Protein AF-A0A7S2EXM9-F1 (afdb_monomer_lite)

pLDDT: mean 79.57, std 14.76, range [38.72, 96.5]

Organism: Trieres chinensis (NCBI:txid1514140)

Structure (mmCIF, N/CA/C/O backbone):
data_AF-A0A7S2EXM9-F1
#
_entry.id   AF-A0A7S2EXM9-F1
#
loop_
_atom_site.group_PDB
_atom_site.id
_atom_site.type_symbol
_atom_site.label_atom_id
_atom_site.label_alt_id
_atom_site.label_comp_id
_atom_site.label_asym_id
_atom_site.label_entity_id
_atom_site.label_seq_id
_atom_site.pdbx_PDB_ins_code
_atom_site.Cartn_x
_atom_site.Cartn_y
_atom_site.Cartn_z
_atom_site.occupancy
_atom_site.B_iso_or_equiv
_atom_site.auth_seq_id
_atom_site.auth_comp_id
_atom_site.auth_asym_id
_atom_site.auth_atom_id
_atom_site.pdbx_PDB_model_num
ATOM 1 N N . ILE A 1 1 ? 36.036 -3.593 38.369 1.00 47.53 1 ILE A N 1
ATOM 2 C CA . ILE A 1 1 ? 34.964 -2.787 37.736 1.00 47.53 1 ILE A CA 1
ATOM 3 C C . ILE A 1 1 ? 34.405 -3.624 36.592 1.00 47.53 1 ILE A C 1
ATOM 5 O O . ILE A 1 1 ? 35.041 -3.716 35.552 1.00 47.53 1 ILE A O 1
ATOM 9 N N . SER A 1 2 ? 33.314 -4.354 36.837 1.00 40.59 2 SER A N 1
ATOM 10 C CA . SER A 1 2 ? 32.699 -5.232 35.834 1.00 40.59 2 SER A CA 1
ATOM 11 C C . SER A 1 2 ? 31.678 -4.408 35.055 1.00 40.59 2 SER A C 1
ATOM 13 O O . SER A 1 2 ? 30.625 -4.066 35.584 1.00 40.59 2 SER A O 1
ATOM 15 N N . SER A 1 3 ? 32.041 -4.002 33.839 1.00 45.00 3 SER A N 1
ATOM 16 C CA . SER A 1 3 ? 31.147 -3.296 32.923 1.00 45.00 3 SER A CA 1
ATOM 17 C C . SER A 1 3 ? 30.192 -4.313 32.304 1.00 45.00 3 SER A C 1
ATOM 19 O O . SER A 1 3 ? 30.538 -5.024 31.359 1.00 45.00 3 SER A O 1
ATOM 21 N N . THR A 1 4 ? 28.989 -4.426 32.860 1.00 47.38 4 THR A N 1
ATOM 22 C CA . THR A 1 4 ? 27.857 -5.077 32.202 1.00 47.38 4 THR A CA 1
ATOM 23 C C . THR A 1 4 ? 27.466 -4.223 31.002 1.00 47.38 4 THR A C 1
ATOM 25 O O . THR A 1 4 ? 26.652 -3.308 31.103 1.00 47.38 4 THR A O 1
ATOM 28 N N . MET A 1 5 ? 28.062 -4.509 29.842 1.00 43.50 5 MET A N 1
ATOM 29 C CA . MET A 1 5 ? 27.567 -3.980 28.576 1.00 43.50 5 MET A CA 1
ATOM 30 C C . MET A 1 5 ? 26.128 -4.455 28.396 1.00 43.50 5 MET A C 1
ATOM 32 O O . MET A 1 5 ? 25.872 -5.621 28.090 1.00 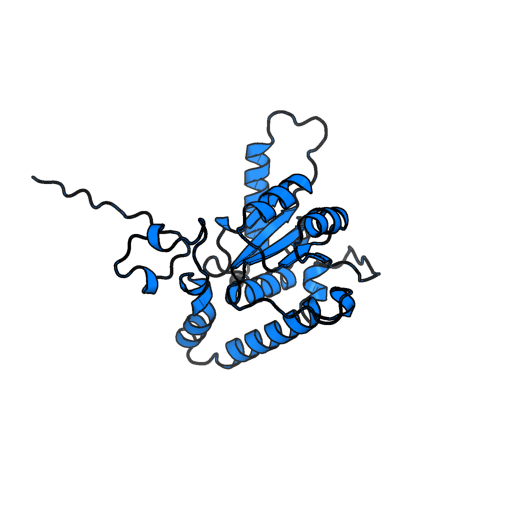43.50 5 MET A O 1
ATOM 36 N N . ALA A 1 6 ? 25.183 -3.544 28.623 1.00 45.31 6 ALA A N 1
ATOM 37 C CA . ALA A 1 6 ? 23.787 -3.750 28.306 1.00 45.31 6 ALA A CA 1
ATOM 38 C C . ALA A 1 6 ? 23.698 -4.080 26.813 1.00 45.31 6 ALA A C 1
ATOM 40 O O . ALA A 1 6 ? 23.857 -3.210 25.957 1.00 45.31 6 ALA A O 1
ATOM 41 N N . ARG A 1 7 ? 23.479 -5.360 26.489 1.00 48.53 7 ARG A N 1
ATOM 42 C CA . ARG A 1 7 ? 23.091 -5.777 25.143 1.00 48.53 7 ARG A CA 1
ATOM 43 C C . ARG A 1 7 ? 21.768 -5.084 24.848 1.00 48.53 7 ARG A C 1
ATOM 45 O O . ARG A 1 7 ? 20.716 -5.551 25.284 1.00 48.53 7 ARG A O 1
ATOM 52 N N . SER A 1 8 ? 21.814 -3.963 24.133 1.00 51.47 8 SER A N 1
ATOM 53 C CA . SER A 1 8 ? 20.614 -3.398 23.538 1.00 51.47 8 SER A CA 1
ATOM 54 C C . SER A 1 8 ? 20.105 -4.442 22.549 1.00 51.47 8 SER A C 1
ATOM 56 O O . SER A 1 8 ? 20.679 -4.686 21.487 1.00 51.47 8 SER A O 1
ATOM 58 N N . SER A 1 9 ? 19.072 -5.178 22.954 1.00 58.66 9 SER A N 1
ATOM 59 C CA . SER A 1 9 ? 18.384 -6.081 22.046 1.00 58.66 9 SER A CA 1
ATOM 60 C C . SER A 1 9 ? 17.830 -5.206 20.929 1.00 58.66 9 SER A C 1
ATOM 62 O O . SER A 1 9 ? 16.967 -4.360 21.163 1.00 58.66 9 SER A O 1
ATOM 64 N N . ARG A 1 10 ? 18.390 -5.331 19.719 1.00 63.19 10 ARG A N 1
ATOM 65 C CA . ARG A 1 10 ? 17.863 -4.643 18.539 1.00 63.19 10 ARG A CA 1
ATOM 66 C C . ARG A 1 10 ? 16.433 -5.139 18.346 1.00 63.19 10 ARG A C 1
ATOM 68 O O . ARG A 1 10 ? 16.218 -6.290 17.974 1.00 63.19 10 ARG A O 1
ATOM 75 N N . ARG A 1 11 ? 15.459 -4.296 18.686 1.00 66.56 11 ARG A N 1
ATOM 76 C CA . ARG A 1 11 ? 14.036 -4.599 18.536 1.00 66.56 11 ARG A CA 1
ATOM 77 C C . ARG A 1 11 ? 13.616 -4.311 17.094 1.00 66.56 11 ARG A C 1
ATOM 79 O O . ARG A 1 11 ? 14.051 -3.300 16.542 1.00 66.56 11 ARG A O 1
ATOM 86 N N . PRO A 1 12 ? 12.765 -5.151 16.484 1.00 69.69 12 PRO A N 1
ATOM 87 C CA . PRO A 1 12 ? 12.124 -4.818 15.230 1.00 69.69 12 PRO A CA 1
ATOM 88 C C . PRO A 1 12 ? 11.360 -3.502 15.409 1.00 69.69 12 PRO A C 1
ATOM 90 O O . PRO A 1 12 ? 10.623 -3.362 16.387 1.00 69.69 12 PRO A O 1
ATOM 93 N N . PRO A 1 13 ? 11.498 -2.545 14.481 1.00 69.25 13 PRO A N 1
ATOM 94 C CA . PRO A 1 13 ? 10.945 -1.194 14.631 1.00 69.25 13 PRO A CA 1
ATOM 95 C C . PRO A 1 13 ? 9.410 -1.156 14.693 1.00 69.25 13 PRO A C 1
ATOM 97 O O . PRO A 1 13 ? 8.826 -0.140 15.041 1.00 69.25 13 PRO A O 1
ATOM 100 N N . HIS A 1 14 ? 8.756 -2.259 14.337 1.00 73.88 14 HIS A N 1
ATOM 101 C CA . HIS A 1 14 ? 7.309 -2.402 14.250 1.00 73.88 14 HIS A CA 1
ATOM 102 C C . HIS A 1 14 ? 6.727 -3.255 15.383 1.00 73.88 14 HIS A C 1
ATOM 104 O O . HIS A 1 14 ? 5.512 -3.427 15.426 1.00 73.88 14 HIS A O 1
ATOM 110 N N . LEU A 1 15 ? 7.560 -3.794 16.282 1.00 80.19 15 LEU A N 1
ATOM 111 C CA . LEU A 1 15 ? 7.093 -4.592 17.410 1.00 80.19 15 LEU A CA 1
ATOM 112 C C . LEU A 1 15 ? 6.311 -3.705 18.383 1.00 80.19 15 LEU A C 1
ATOM 114 O O . LEU A 1 15 ? 6.825 -2.688 18.853 1.00 80.19 15 LEU A O 1
ATOM 118 N N . SER A 1 16 ? 5.079 -4.100 18.699 1.00 79.31 16 SER A N 1
ATOM 119 C CA . SER A 1 16 ? 4.261 -3.361 19.651 1.00 79.31 16 SER A CA 1
ATOM 120 C C . SER A 1 16 ? 4.922 -3.363 21.041 1.00 79.31 16 SER A C 1
ATOM 122 O O . SER A 1 16 ? 5.512 -4.373 21.444 1.00 79.31 16 SER A O 1
ATOM 124 N N . PRO A 1 17 ? 4.812 -2.270 21.821 1.00 74.00 17 PRO A N 1
ATOM 125 C CA . PRO A 1 17 ? 5.393 -2.205 23.164 1.00 74.00 17 PRO A CA 1
ATOM 126 C C . PRO A 1 17 ? 4.903 -3.332 24.084 1.00 74.00 17 PRO A C 1
ATOM 128 O O . PRO A 1 17 ? 5.676 -3.864 24.876 1.00 74.00 17 PRO A O 1
ATOM 131 N N . SER A 1 18 ? 3.639 -3.740 23.926 1.00 69.44 18 SER A N 1
ATOM 132 C CA . SER A 1 18 ? 3.014 -4.828 24.687 1.00 69.44 18 SER A CA 1
ATOM 133 C C . SER A 1 18 ? 3.599 -6.208 24.349 1.00 69.44 18 SER A C 1
ATOM 135 O O . SER A 1 18 ? 3.754 -7.039 25.238 1.00 69.44 18 SER A O 1
ATOM 137 N N . ALA A 1 19 ? 4.013 -6.442 23.097 1.00 65.38 19 ALA A N 1
ATOM 138 C CA . ALA A 1 19 ? 4.631 -7.702 22.677 1.00 65.38 19 ALA A CA 1
ATOM 139 C C . ALA A 1 19 ? 6.122 -7.817 23.060 1.00 65.38 19 ALA A C 1
ATOM 141 O O . ALA A 1 19 ? 6.713 -8.886 22.921 1.00 65.38 19 ALA A O 1
ATOM 142 N N . ALA A 1 20 ? 6.744 -6.736 23.545 1.00 60.44 20 ALA A N 1
ATOM 143 C CA . ALA A 1 20 ? 8.162 -6.704 23.909 1.00 60.44 20 ALA A CA 1
ATOM 144 C C . ALA A 1 20 ? 8.467 -7.276 25.312 1.00 60.44 20 ALA A C 1
ATOM 146 O O . ALA A 1 20 ? 9.636 -7.364 25.699 1.00 60.44 20 ALA A O 1
ATOM 147 N N . GLY A 1 21 ? 7.440 -7.656 26.079 1.00 58.16 21 GLY A N 1
ATOM 148 C CA . GLY A 1 21 ? 7.567 -8.231 27.418 1.00 58.16 21 GLY A CA 1
ATOM 149 C C . GLY A 1 21 ? 7.980 -9.705 27.398 1.00 58.16 21 GLY A C 1
ATOM 150 O O . GLY A 1 21 ? 7.1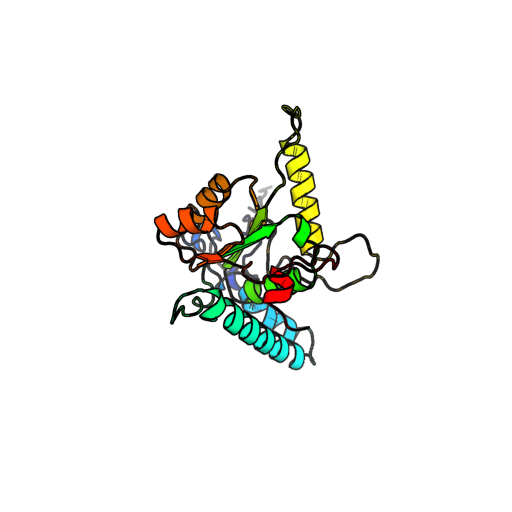45 -10.576 27.600 1.00 58.16 21 GLY A O 1
ATOM 151 N N . GLY A 1 22 ? 9.266 -9.992 27.174 1.00 61.06 22 GLY A N 1
ATOM 152 C CA . GLY A 1 22 ? 9.885 -11.245 27.639 1.00 61.06 22 GLY A CA 1
ATOM 153 C C . GLY A 1 22 ? 10.408 -12.232 26.589 1.00 61.06 22 GLY A C 1
ATOM 154 O O . GLY A 1 22 ? 11.143 -13.138 26.966 1.00 61.06 22 GLY A O 1
ATOM 155 N N . MET A 1 23 ? 10.123 -12.063 25.292 1.00 62.78 23 MET A N 1
ATOM 156 C CA . MET A 1 23 ? 10.675 -12.939 24.241 1.00 62.78 23 MET A CA 1
ATOM 157 C C . MET A 1 23 ? 11.697 -12.228 23.348 1.00 62.78 23 MET A C 1
ATOM 159 O O . MET A 1 23 ? 11.569 -11.040 23.048 1.00 62.78 23 MET A O 1
ATOM 163 N N . ALA A 1 24 ? 12.715 -12.967 22.892 1.00 65.62 24 ALA A N 1
ATOM 164 C CA . ALA A 1 24 ? 13.641 -12.482 21.874 1.00 65.62 24 ALA A CA 1
ATOM 165 C C . ALA A 1 24 ? 12.859 -12.160 20.595 1.00 65.62 24 ALA A C 1
ATOM 167 O O . ALA A 1 24 ? 12.168 -13.013 20.056 1.00 65.62 24 ALA A O 1
ATOM 168 N N . ALA A 1 25 ? 12.966 -10.938 20.084 1.00 65.50 25 ALA A N 1
ATOM 169 C CA . ALA A 1 25 ? 12.102 -10.485 18.998 1.00 65.50 25 ALA A CA 1
ATOM 170 C C . ALA A 1 25 ? 12.233 -11.284 17.682 1.00 65.50 25 ALA A C 1
ATOM 172 O O . ALA A 1 25 ? 11.332 -11.239 16.849 1.00 65.50 25 ALA A O 1
ATOM 173 N N . SER A 1 26 ? 13.323 -12.037 17.503 1.00 66.38 26 SER A N 1
ATOM 174 C CA . SER A 1 26 ? 13.498 -12.974 16.391 1.00 66.38 26 SER A CA 1
ATOM 175 C C . SER A 1 26 ? 12.556 -14.180 16.456 1.00 66.38 26 SER A C 1
ATOM 177 O O . SER A 1 26 ? 12.181 -14.686 15.406 1.00 66.38 26 SER A O 1
ATOM 179 N N . SER A 1 27 ? 12.128 -14.620 17.648 1.00 76.62 27 SER A N 1
ATOM 180 C CA . SER A 1 27 ? 11.181 -15.739 17.794 1.00 76.62 27 SER A CA 1
ATOM 181 C C . SER A 1 27 ? 9.748 -15.364 17.419 1.00 76.62 27 SER A C 1
ATOM 183 O O . SER A 1 27 ? 8.901 -16.237 17.260 1.00 76.62 27 SER A O 1
ATOM 185 N N . LEU A 1 28 ? 9.472 -14.066 17.275 1.00 79.81 28 LEU A N 1
ATOM 186 C CA . LEU A 1 28 ? 8.173 -13.554 16.853 1.00 79.81 28 LEU A CA 1
ATOM 187 C C . LEU A 1 28 ? 8.043 -13.457 15.332 1.00 79.81 28 LEU A C 1
ATOM 189 O O . LEU A 1 28 ? 6.945 -13.198 14.848 1.00 79.81 28 LEU A O 1
ATOM 193 N N . LEU A 1 29 ? 9.134 -13.626 14.581 1.00 81.00 29 LEU A N 1
ATOM 194 C CA . LEU A 1 29 ? 9.097 -13.572 13.125 1.00 81.00 29 LEU A CA 1
ATOM 195 C C . LEU A 1 29 ? 8.548 -14.891 12.581 1.00 81.00 29 LEU A C 1
ATOM 197 O O . LEU A 1 29 ? 9.115 -15.955 12.816 1.00 81.00 29 LEU A O 1
ATOM 201 N N . SER A 1 30 ? 7.468 -14.803 11.812 1.00 78.25 30 SER A N 1
ATOM 202 C CA . SER A 1 30 ? 6.984 -15.897 10.978 1.00 78.25 30 SER A CA 1
ATOM 203 C C . SER A 1 30 ? 7.541 -15.668 9.582 1.00 78.25 30 SER A C 1
ATOM 205 O O . SER A 1 30 ? 7.184 -14.689 8.933 1.00 78.25 30 SER A O 1
ATOM 207 N N . GLU A 1 31 ? 8.462 -16.530 9.149 1.00 77.62 31 GLU A N 1
ATOM 208 C CA . GLU A 1 31 ? 9.033 -16.483 7.792 1.00 77.62 31 GLU A CA 1
ATOM 209 C C . GLU A 1 31 ? 9.696 -15.128 7.455 1.00 77.62 31 GLU A C 1
ATOM 211 O O . GLU A 1 31 ? 9.595 -14.599 6.349 1.00 77.62 31 GLU A O 1
ATOM 216 N N . GLY A 1 32 ? 10.360 -14.533 8.450 1.00 79.31 32 GLY A N 1
ATOM 217 C CA . GLY A 1 32 ? 11.039 -13.239 8.325 1.00 79.31 32 GLY A CA 1
ATOM 218 C C . GLY A 1 32 ? 10.127 -12.013 8.446 1.00 79.31 32 GLY A C 1
ATOM 219 O O . GLY A 1 32 ? 10.633 -10.892 8.480 1.00 79.31 32 GLY A O 1
ATOM 220 N N . VAL A 1 33 ? 8.809 -12.196 8.583 1.00 83.31 33 VAL A N 1
ATOM 221 C CA . VAL A 1 33 ? 7.831 -11.111 8.752 1.00 83.31 33 VAL A CA 1
ATOM 222 C C . VAL A 1 33 ? 7.211 -11.178 10.147 1.00 83.31 33 VAL A C 1
ATOM 224 O O . VAL A 1 33 ? 6.871 -12.248 10.650 1.00 83.31 33 VAL A O 1
ATOM 227 N N . LEU A 1 34 ? 7.038 -10.029 10.803 1.00 84.38 34 LEU A N 1
ATOM 228 C CA . LEU A 1 34 ? 6.310 -9.990 12.070 1.00 84.38 34 LEU A CA 1
ATOM 229 C C . LEU A 1 34 ? 4.798 -10.139 11.817 1.00 84.38 34 LEU A C 1
ATOM 231 O O . LEU A 1 34 ? 4.231 -9.336 11.067 1.00 84.38 34 LEU A O 1
ATOM 235 N N . PRO A 1 35 ? 4.118 -11.101 12.468 1.00 85.50 35 PRO A N 1
ATOM 236 C CA . PRO A 1 35 ? 2.674 -11.252 12.366 1.00 85.50 35 PRO A CA 1
ATOM 237 C C . PRO A 1 35 ? 1.944 -9.973 12.774 1.00 85.50 35 PRO A C 1
ATOM 239 O O . PRO A 1 35 ? 2.310 -9.332 13.763 1.00 85.50 35 PRO A O 1
ATOM 242 N N . PHE A 1 36 ? 0.866 -9.638 12.059 1.00 87.31 36 PHE A N 1
ATOM 243 C CA . PHE A 1 36 ? 0.158 -8.365 12.217 1.00 87.31 36 PHE A CA 1
ATOM 244 C C . PHE A 1 36 ? -0.227 -8.063 13.671 1.00 87.31 36 PHE A C 1
ATOM 246 O O . PHE A 1 36 ? -0.002 -6.954 14.142 1.00 87.31 36 PHE A O 1
ATOM 253 N N . ARG A 1 37 ? -0.713 -9.059 14.423 1.00 86.69 37 ARG A N 1
ATOM 254 C CA . ARG A 1 37 ? -1.104 -8.926 15.843 1.00 86.69 37 ARG A CA 1
ATOM 255 C C . ARG A 1 37 ? 0.011 -8.440 16.780 1.00 86.69 37 ARG A C 1
ATOM 257 O O . ARG A 1 37 ? -0.275 -7.962 17.870 1.00 86.69 37 ARG A O 1
ATOM 264 N N . HIS A 1 38 ? 1.273 -8.593 16.383 1.00 87.12 38 HIS A N 1
ATOM 265 C CA . HIS A 1 38 ? 2.428 -8.127 17.150 1.00 87.12 38 HIS A CA 1
ATOM 266 C C . HIS A 1 38 ? 2.940 -6.772 16.650 1.00 87.12 38 HIS A C 1
ATOM 268 O O . HIS A 1 38 ? 3.870 -6.220 17.233 1.00 87.12 38 HIS A O 1
ATOM 274 N N . THR A 1 39 ? 2.346 -6.225 15.586 1.00 87.12 39 THR A N 1
ATOM 275 C CA . THR A 1 39 ? 2.732 -4.929 15.026 1.00 87.12 39 THR A CA 1
ATOM 276 C C . THR A 1 39 ? 2.073 -3.778 15.782 1.00 87.12 39 THR A C 1
ATOM 278 O O . THR A 1 39 ? 0.947 -3.911 16.269 1.00 87.12 39 THR A O 1
ATOM 281 N N . SER A 1 40 ? 2.723 -2.615 15.822 1.00 87.38 40 SER A N 1
ATOM 282 C CA . SER A 1 40 ? 2.118 -1.376 16.329 1.00 87.38 40 SER A CA 1
ATOM 283 C C . SER A 1 40 ? 0.806 -1.023 15.616 1.00 87.38 40 SER A C 1
ATOM 285 O O . SER A 1 40 ? -0.132 -0.574 16.279 1.00 87.38 40 SER A O 1
ATOM 287 N N . ALA A 1 41 ? 0.695 -1.292 14.312 1.00 88.38 41 ALA A N 1
ATOM 288 C CA . ALA A 1 41 ? -0.498 -1.030 13.510 1.00 88.38 41 ALA A CA 1
ATOM 289 C C . ALA A 1 41 ? -1.763 -1.722 14.057 1.00 88.38 41 ALA A C 1
ATOM 291 O O . ALA A 1 41 ? -2.835 -1.120 14.080 1.00 88.38 41 ALA A O 1
ATOM 292 N N . SER A 1 42 ? -1.637 -2.953 14.573 1.00 89.56 42 SER A N 1
ATOM 293 C CA . SER A 1 42 ? -2.784 -3.763 15.025 1.00 89.56 42 SER A CA 1
ATOM 294 C C . SER A 1 42 ? -3.638 -3.138 16.124 1.00 89.56 42 SER A C 1
ATOM 296 O O . SER A 1 42 ? -4.854 -3.330 16.126 1.00 89.56 42 SER A O 1
ATOM 298 N N . GLY A 1 43 ? -3.011 -2.384 17.027 1.00 85.69 43 GLY A N 1
ATOM 299 C CA . GLY A 1 43 ? -3.679 -1.658 18.107 1.00 85.69 43 GLY A CA 1
ATOM 300 C C . GLY A 1 43 ? -3.697 -0.147 17.897 1.00 85.69 43 GLY A C 1
ATOM 301 O O . GLY A 1 43 ? -3.946 0.584 18.849 1.00 85.69 43 GLY A O 1
ATOM 302 N N . TYR A 1 44 ? -3.357 0.338 16.697 1.00 86.44 44 TYR A N 1
ATOM 303 C CA . TYR A 1 44 ? -3.226 1.772 16.444 1.00 86.44 44 TYR A CA 1
ATOM 304 C C . TYR A 1 44 ? -4.554 2.509 16.648 1.00 86.44 44 TYR A C 1
ATOM 306 O O . TYR A 1 44 ? -4.592 3.486 17.387 1.00 86.44 44 TYR A O 1
ATOM 314 N N . GLU A 1 45 ? -5.652 2.002 16.077 1.00 82.50 45 GLU A N 1
ATOM 315 C CA . GLU A 1 45 ? -6.979 2.623 16.221 1.00 82.50 45 GLU A CA 1
ATOM 316 C C . GLU A 1 45 ? -7.456 2.650 17.681 1.00 82.50 45 GLU A C 1
ATOM 318 O O . GLU A 1 45 ? -7.977 3.667 18.126 1.00 82.50 45 GLU A O 1
ATOM 323 N N . SER A 1 46 ? -7.217 1.578 18.447 1.00 84.88 46 SER A N 1
ATOM 324 C CA . SER A 1 46 ? -7.570 1.518 19.873 1.00 84.88 46 SER A CA 1
ATOM 325 C C . SER A 1 46 ? -6.810 2.559 20.699 1.00 84.88 46 SER A C 1
ATOM 327 O O . SER A 1 46 ? -7.401 3.261 21.514 1.00 84.88 46 SER A O 1
ATOM 329 N N . ARG A 1 47 ? -5.508 2.730 20.440 1.00 86.25 47 ARG A N 1
ATOM 330 C CA . ARG A 1 47 ? -4.714 3.767 21.116 1.00 86.25 47 ARG A CA 1
ATOM 331 C C . ARG A 1 47 ? -5.136 5.176 20.712 1.00 86.25 47 ARG A C 1
ATOM 333 O O . ARG A 1 47 ? -5.082 6.080 21.537 1.00 86.25 47 ARG A O 1
ATOM 340 N N . LEU A 1 48 ? -5.567 5.366 19.464 1.00 82.06 48 LEU A N 1
ATOM 341 C CA . LEU A 1 48 ? -6.089 6.649 18.999 1.00 82.06 48 LEU A CA 1
ATOM 342 C C . LEU A 1 48 ? -7.363 7.036 19.770 1.00 82.06 48 LEU A C 1
ATOM 344 O O . LEU A 1 48 ? -7.468 8.178 20.210 1.00 82.06 48 LEU A O 1
ATOM 348 N N . SER A 1 49 ? -8.280 6.084 19.993 1.00 79.75 49 SER A N 1
ATOM 349 C CA . SER A 1 49 ? -9.490 6.325 20.796 1.00 79.75 49 SER A CA 1
ATOM 350 C C . SER A 1 49 ? -9.206 6.580 22.275 1.00 79.75 49 SER A C 1
ATOM 352 O O . SER A 1 49 ? -9.897 7.376 22.895 1.00 79.75 49 SER A O 1
ATOM 354 N N . GLU A 1 50 ? -8.187 5.937 22.849 1.00 81.12 50 GLU A N 1
ATOM 355 C CA . GLU A 1 50 ? -7.803 6.161 24.251 1.00 81.12 50 GLU A CA 1
ATOM 356 C C . GLU A 1 50 ? -7.138 7.531 24.453 1.00 81.12 50 GLU A C 1
ATOM 358 O O . GLU A 1 50 ? -7.368 8.193 25.462 1.00 81.12 50 GLU A O 1
ATOM 363 N N . ALA A 1 51 ? -6.320 7.972 23.490 1.00 78.25 51 ALA A N 1
ATOM 364 C CA . ALA A 1 51 ? -5.604 9.244 23.564 1.00 78.25 51 ALA A CA 1
ATOM 365 C C . ALA A 1 51 ? -6.512 10.463 23.325 1.00 78.25 51 ALA A C 1
ATOM 367 O O . ALA A 1 51 ? -6.264 11.536 23.874 1.00 78.25 51 ALA A O 1
ATOM 368 N N . LYS A 1 52 ? -7.560 10.311 22.507 1.00 69.25 52 LYS A N 1
ATOM 369 C CA . LYS A 1 52 ? -8.545 11.356 22.213 1.00 69.25 52 LYS A CA 1
ATOM 370 C C . LYS A 1 52 ? -9.882 10.949 22.843 1.00 69.25 52 LYS A C 1
ATOM 372 O O . LYS A 1 52 ? -10.713 10.327 22.193 1.00 69.25 52 LYS A O 1
ATOM 377 N N . VAL A 1 53 ? -10.079 11.320 24.114 1.00 55.41 53 VAL A N 1
ATOM 378 C CA . VAL A 1 53 ? -11.209 10.950 25.007 1.00 55.41 53 VAL A CA 1
ATOM 379 C C . VAL A 1 53 ? -12.621 11.235 24.428 1.00 55.41 53 VAL A C 1
ATOM 381 O O . VAL A 1 53 ? -13.614 10.814 25.011 1.00 55.41 53 VAL A O 1
ATOM 384 N N . SER A 1 54 ? -12.748 11.886 23.265 1.00 57.22 54 SER A N 1
ATOM 385 C CA . SER A 1 54 ? -14.024 12.194 22.596 1.00 57.22 54 SER A CA 1
ATOM 386 C C . SER A 1 54 ? -14.208 11.612 21.184 1.00 57.22 54 SER A C 1
ATOM 388 O O . SER A 1 54 ? -15.253 11.840 20.586 1.00 57.22 54 SER A O 1
ATOM 390 N N . ASP A 1 55 ? -13.244 10.878 20.620 1.00 63.25 55 ASP A N 1
ATOM 391 C CA . ASP A 1 55 ? -13.223 10.558 19.178 1.00 63.25 55 ASP A CA 1
ATOM 392 C C . ASP A 1 55 ? -13.773 9.158 18.823 1.00 63.25 55 ASP A C 1
ATOM 394 O O . ASP A 1 55 ? -13.290 8.492 17.898 1.00 63.25 55 ASP A O 1
ATOM 398 N N . GLU A 1 56 ? -14.835 8.693 19.498 1.00 71.44 56 GLU A N 1
ATOM 399 C CA . GLU A 1 56 ? -15.581 7.505 19.032 1.00 71.44 56 GLU A CA 1
ATOM 400 C C . GLU A 1 56 ? -16.011 7.642 17.560 1.00 71.44 56 GLU A C 1
ATOM 402 O O . GLU A 1 56 ? -16.034 6.660 16.806 1.00 71.44 56 GLU A O 1
ATOM 407 N N . ASP A 1 57 ? -16.309 8.870 17.142 1.00 77.50 57 ASP A N 1
ATOM 408 C CA . ASP A 1 57 ? -16.728 9.205 15.787 1.00 77.50 57 ASP A CA 1
ATOM 409 C C . ASP A 1 57 ? -15.625 8.947 14.754 1.00 77.50 57 ASP A C 1
ATOM 411 O O . ASP A 1 57 ? -15.916 8.494 13.645 1.00 77.50 57 ASP A O 1
ATOM 415 N N . VAL A 1 58 ? -14.349 9.116 15.118 1.00 80.44 58 VAL A N 1
ATOM 416 C CA . VAL A 1 58 ? -13.217 8.853 14.215 1.00 80.44 58 VAL A CA 1
ATOM 417 C C . VAL A 1 58 ? -13.060 7.358 13.962 1.00 80.44 58 VAL A C 1
ATOM 419 O O . VAL A 1 58 ? -12.883 6.939 12.817 1.00 80.44 58 VAL A O 1
ATOM 422 N N . VAL A 1 59 ? -13.175 6.524 14.999 1.00 81.25 59 VAL A N 1
ATOM 423 C CA . VAL A 1 59 ? -13.081 5.062 14.843 1.00 81.25 59 VAL A CA 1
ATOM 424 C C . VAL A 1 59 ? -14.259 4.527 14.030 1.00 81.25 59 VAL A C 1
ATOM 426 O O . VAL A 1 59 ? -14.070 3.711 13.122 1.00 81.25 59 VAL A O 1
ATOM 429 N N . LYS A 1 60 ? -15.476 5.010 14.314 1.00 84.19 60 LYS A N 1
ATOM 430 C CA . LYS A 1 60 ? -16.682 4.667 13.545 1.00 84.19 60 LYS A CA 1
ATOM 431 C C . LYS A 1 60 ? -16.540 5.090 12.080 1.00 84.19 60 LYS A C 1
ATOM 433 O O . LYS A 1 60 ? -16.794 4.273 11.193 1.00 84.19 60 LYS A O 1
ATOM 438 N N . SER A 1 61 ? -16.056 6.307 11.830 1.00 84.81 61 SER A N 1
ATOM 439 C CA . SER A 1 61 ? -15.779 6.830 10.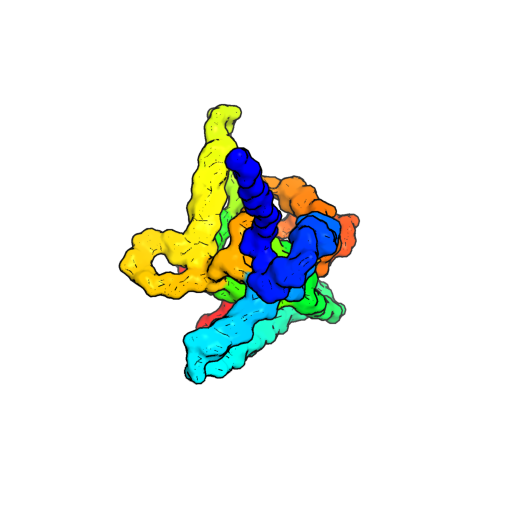489 1.00 84.81 61 SER A CA 1
ATOM 440 C C . SER A 1 61 ? -14.740 5.982 9.747 1.00 84.81 61 SER A C 1
ATOM 442 O O . SER A 1 61 ? -15.020 5.480 8.661 1.00 84.81 61 SER A O 1
ATOM 444 N N . ASN A 1 62 ? -13.594 5.678 10.368 1.00 86.19 62 ASN A N 1
ATOM 445 C CA . ASN A 1 62 ? -12.558 4.825 9.775 1.00 86.19 62 ASN A CA 1
ATOM 446 C C . ASN A 1 62 ? -13.081 3.420 9.446 1.00 86.19 62 ASN A C 1
ATOM 448 O O . ASN A 1 62 ? -12.752 2.847 8.407 1.00 86.19 62 ASN A O 1
ATOM 452 N N . ARG A 1 63 ? -13.904 2.831 10.324 1.00 86.94 63 ARG A N 1
ATOM 453 C CA . ARG A 1 63 ? -14.528 1.524 10.075 1.00 86.94 63 ARG A CA 1
ATOM 454 C C . ARG A 1 63 ? -15.449 1.570 8.859 1.00 86.94 63 ARG A C 1
ATOM 456 O O . ARG A 1 63 ? -15.416 0.647 8.046 1.00 86.94 63 ARG A O 1
ATOM 463 N N . LEU A 1 64 ? -16.242 2.627 8.738 1.00 88.00 64 LEU A N 1
ATOM 464 C CA . LEU A 1 64 ? -17.169 2.827 7.634 1.00 88.00 64 LEU A CA 1
ATOM 465 C C . LEU A 1 64 ? -16.434 3.107 6.313 1.00 88.00 64 LEU A C 1
ATOM 467 O O . LEU A 1 64 ? -16.752 2.488 5.299 1.00 88.00 64 LEU A O 1
ATOM 471 N N . ASP A 1 65 ? -15.400 3.947 6.330 1.00 87.69 65 ASP A N 1
ATOM 472 C CA . ASP A 1 65 ? -14.533 4.205 5.176 1.00 87.69 65 ASP A CA 1
ATOM 473 C C . ASP A 1 65 ? -13.826 2.936 4.701 1.00 87.69 65 ASP A C 1
ATOM 475 O O . ASP A 1 65 ? -13.798 2.641 3.509 1.00 87.69 65 ASP A O 1
ATOM 479 N N . ARG A 1 66 ? -13.303 2.134 5.630 1.00 89.19 66 ARG A N 1
ATOM 480 C CA . ARG A 1 66 ? -12.672 0.846 5.323 1.00 89.19 66 ARG A CA 1
ATOM 481 C C . ARG A 1 66 ? -13.661 -0.145 4.716 1.00 89.19 66 ARG A C 1
ATOM 483 O O . ARG A 1 66 ? -13.323 -0.806 3.739 1.00 89.19 66 ARG A O 1
ATOM 490 N N . ALA A 1 67 ? -14.883 -0.224 5.246 1.00 87.25 67 ALA A N 1
ATOM 491 C CA . ALA A 1 67 ? -15.931 -1.054 4.657 1.00 87.25 67 ALA A CA 1
ATOM 492 C C . ALA A 1 67 ? -16.234 -0.618 3.215 1.00 87.25 67 ALA A C 1
ATOM 494 O O . ALA A 1 67 ? -16.287 -1.459 2.323 1.00 87.25 67 ALA A O 1
ATOM 495 N N . ARG A 1 68 ? -16.345 0.693 2.959 1.00 88.00 68 ARG A N 1
ATOM 496 C CA . ARG A 1 68 ? -16.519 1.237 1.601 1.00 88.00 68 ARG A CA 1
ATOM 497 C C . ARG A 1 68 ? -15.344 0.886 0.689 1.00 88.00 68 ARG A C 1
ATOM 499 O O . ARG A 1 68 ? -15.568 0.440 -0.434 1.00 88.00 68 ARG A O 1
ATOM 506 N N . LEU A 1 69 ? -14.117 1.057 1.176 1.00 87.56 69 LEU A N 1
ATOM 507 C CA . LEU A 1 69 ? -12.889 0.732 0.455 1.00 87.56 69 LEU A CA 1
ATOM 508 C C . LEU A 1 69 ? -12.877 -0.748 0.050 1.00 87.56 69 LEU A C 1
ATOM 510 O O . LEU A 1 69 ? -12.626 -1.059 -1.112 1.00 87.56 69 LEU A O 1
ATOM 514 N N . PHE A 1 70 ? -13.218 -1.659 0.966 1.00 86.31 70 PHE A N 1
ATOM 515 C CA . PHE A 1 70 ? -13.278 -3.096 0.681 1.00 86.31 70 PHE A CA 1
ATOM 516 C C . PHE A 1 70 ? -14.393 -3.449 -0.290 1.00 86.31 70 PHE A C 1
ATOM 518 O O . PHE A 1 70 ? -14.140 -4.163 -1.254 1.00 86.31 70 PHE A O 1
ATOM 525 N N . THR A 1 71 ? -15.596 -2.907 -0.104 1.00 85.56 71 THR A N 1
ATOM 526 C CA . THR A 1 71 ? -16.698 -3.136 -1.046 1.00 85.56 71 THR A CA 1
ATOM 527 C C . THR A 1 71 ? -16.309 -2.736 -2.465 1.00 85.56 71 THR A C 1
ATOM 529 O O . THR A 1 71 ? -16.698 -3.414 -3.407 1.00 85.56 71 THR A O 1
ATOM 532 N N . ARG A 1 72 ? -15.518 -1.670 -2.638 1.00 84.69 72 ARG A N 1
ATOM 533 C CA . ARG A 1 72 ? -15.027 -1.251 -3.957 1.00 84.69 72 ARG A CA 1
ATOM 534 C C . ARG A 1 72 ? -13.915 -2.152 -4.486 1.00 84.69 72 ARG A C 1
ATOM 536 O O . ARG A 1 72 ? -14.035 -2.628 -5.612 1.00 84.69 72 ARG A O 1
ATOM 543 N N . LEU A 1 73 ? -12.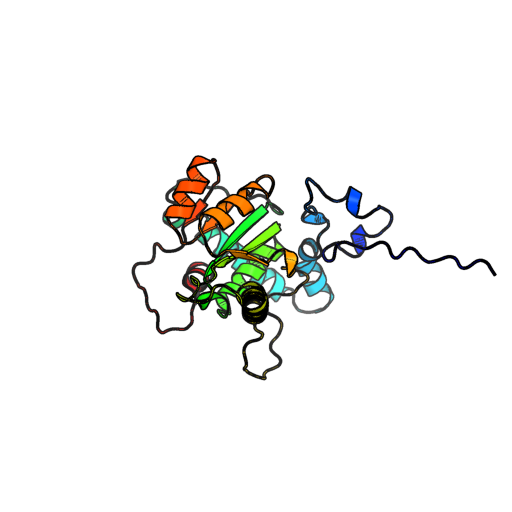876 -2.408 -3.686 1.00 83.31 73 LEU A N 1
ATOM 544 C CA . LEU A 1 73 ? -11.747 -3.264 -4.078 1.00 83.31 73 LEU A CA 1
ATOM 545 C C . LEU A 1 73 ? -12.193 -4.664 -4.484 1.00 83.31 73 LEU A C 1
ATOM 547 O O . LEU A 1 73 ? -11.729 -5.186 -5.488 1.00 83.31 73 LEU A O 1
ATOM 551 N N . PHE A 1 74 ? -13.107 -5.243 -3.712 1.00 82.31 74 PHE A N 1
ATOM 552 C CA . PHE A 1 74 ? -13.612 -6.597 -3.912 1.00 82.31 74 PHE A CA 1
ATOM 553 C C . PHE A 1 74 ? -14.949 -6.610 -4.659 1.00 82.31 74 PHE A C 1
ATOM 555 O O . PHE A 1 74 ? -15.657 -7.617 -4.661 1.00 82.31 74 PHE A O 1
ATOM 562 N N . SER A 1 75 ? -15.314 -5.496 -5.305 1.00 81.56 75 SER A N 1
ATOM 563 C CA . SER A 1 75 ? -16.479 -5.483 -6.181 1.00 81.56 75 SER A CA 1
ATOM 564 C C . SER A 1 75 ? -16.195 -6.334 -7.424 1.00 81.56 75 SER A C 1
ATOM 566 O O . SER A 1 75 ? -15.128 -6.187 -8.026 1.00 81.56 75 SER A O 1
ATOM 568 N N . PRO A 1 76 ? -17.157 -7.153 -7.886 1.00 76.00 76 PRO A N 1
ATOM 569 C CA . PRO A 1 76 ? -16.999 -7.928 -9.118 1.00 76.00 76 PRO A CA 1
ATOM 570 C C . PRO A 1 76 ? -16.656 -7.068 -10.343 1.00 76.00 76 PRO A C 1
ATOM 572 O O . PRO A 1 76 ? -16.018 -7.549 -11.274 1.00 76.00 76 PRO A O 1
ATOM 575 N N . ALA A 1 77 ? -17.052 -5.789 -10.332 1.00 74.56 77 ALA A N 1
ATOM 576 C CA . ALA A 1 77 ? -16.730 -4.824 -11.378 1.00 74.56 77 ALA A CA 1
ATOM 577 C C . ALA A 1 77 ? -15.225 -4.513 -11.467 1.00 74.56 77 ALA A C 1
ATOM 579 O O . ALA A 1 77 ? -14.713 -4.315 -12.564 1.00 74.56 77 ALA A O 1
ATOM 580 N N . VAL A 1 78 ? -14.520 -4.479 -10.330 1.00 70.25 78 VAL A N 1
ATOM 581 C CA . VAL A 1 78 ? -13.070 -4.220 -10.270 1.00 70.25 78 VAL A CA 1
ATOM 582 C C . VAL A 1 78 ? -12.281 -5.519 -10.404 1.00 70.25 78 VAL A C 1
ATOM 584 O O . VAL A 1 78 ? -11.277 -5.571 -11.108 1.00 70.25 78 VAL A O 1
ATOM 587 N N . THR A 1 79 ? -12.734 -6.590 -9.752 1.00 68.75 79 THR A N 1
ATOM 588 C CA . THR A 1 79 ? -11.998 -7.860 -9.721 1.00 68.75 79 THR A CA 1
ATOM 589 C C . THR A 1 79 ? -12.237 -8.738 -10.950 1.00 68.75 79 THR A C 1
ATOM 591 O O . THR A 1 79 ? -11.533 -9.734 -11.129 1.00 68.75 79 THR A O 1
ATOM 594 N N . GLY A 1 80 ? -13.256 -8.436 -11.764 1.00 66.56 80 GLY A N 1
ATOM 595 C CA . GLY A 1 80 ? -13.682 -9.259 -12.903 1.00 66.56 80 GLY A CA 1
ATOM 596 C C . GLY A 1 80 ? -14.126 -10.674 -12.514 1.00 66.56 80 GLY A C 1
ATOM 597 O O . GLY A 1 80 ? -14.272 -11.538 -13.375 1.00 66.56 80 GLY A O 1
ATOM 598 N N . THR A 1 81 ? -14.298 -10.940 -11.218 1.00 63.47 81 THR A N 1
ATOM 599 C CA . THR A 1 81 ? -14.500 -12.275 -10.655 1.00 63.47 81 THR A CA 1
ATOM 600 C C . THR A 1 81 ? -15.624 -12.231 -9.632 1.00 63.47 81 THR A C 1
ATOM 602 O O . THR A 1 81 ? -15.644 -11.410 -8.713 1.00 63.47 81 THR A O 1
ATOM 605 N N . THR A 1 82 ? -16.592 -13.128 -9.788 1.00 59.19 82 THR A N 1
ATOM 606 C CA . THR A 1 82 ? -17.678 -13.296 -8.825 1.00 59.19 82 THR A CA 1
ATOM 607 C C . THR A 1 82 ? -17.143 -14.020 -7.592 1.00 59.19 82 THR A C 1
ATOM 609 O O . THR A 1 82 ? -16.790 -15.193 -7.680 1.00 59.19 82 THR A O 1
ATOM 612 N N . GLY A 1 83 ? -17.096 -13.339 -6.444 1.00 60.00 83 GLY A N 1
ATOM 613 C CA . GLY A 1 83 ? -16.849 -13.990 -5.151 1.00 60.00 83 GLY A CA 1
ATOM 614 C C . GLY A 1 83 ? -15.430 -13.889 -4.591 1.00 60.00 83 GLY A C 1
ATOM 615 O O . GLY A 1 83 ? -15.060 -14.729 -3.774 1.00 60.00 83 GLY A O 1
ATOM 616 N N . VAL A 1 84 ? -14.638 -12.877 -4.966 1.00 67.31 84 VAL A N 1
ATOM 617 C CA . VAL A 1 84 ? -13.386 -12.600 -4.239 1.00 67.31 84 VAL A CA 1
ATOM 618 C C . VAL A 1 84 ? -13.742 -12.160 -2.826 1.00 67.31 84 VAL A C 1
ATOM 620 O O . VAL A 1 84 ? -14.224 -11.047 -2.611 1.00 67.31 84 VAL A O 1
ATOM 623 N N . MET A 1 85 ? -13.539 -13.050 -1.856 1.00 76.69 85 MET A N 1
ATOM 624 C CA . MET A 1 85 ? -13.644 -12.665 -0.458 1.00 76.69 85 MET A CA 1
ATOM 625 C C . MET A 1 85 ? -12.505 -11.705 -0.108 1.00 76.69 85 MET A C 1
ATOM 627 O O . MET A 1 85 ? -11.372 -11.916 -0.552 1.00 76.69 85 MET A O 1
ATOM 631 N N . PRO A 1 86 ? -12.781 -10.666 0.698 1.00 82.06 86 PRO A N 1
ATOM 632 C CA . PRO A 1 86 ? -11.717 -9.850 1.244 1.00 82.06 86 PRO A CA 1
ATOM 633 C C . PRO A 1 86 ? -10.757 -10.730 2.065 1.00 82.06 86 PRO A C 1
ATOM 635 O O . PRO A 1 86 ? -11.209 -11.670 2.729 1.00 82.06 86 PRO A O 1
ATOM 638 N N . PRO A 1 87 ? -9.454 -10.412 2.050 1.00 86.19 87 PRO A N 1
ATOM 639 C CA . PRO A 1 87 ? -8.445 -11.055 2.871 1.00 86.19 87 PRO A CA 1
ATOM 640 C C . PRO A 1 87 ? -8.802 -11.111 4.346 1.00 86.19 87 PRO A C 1
ATOM 642 O O . PRO A 1 87 ? -9.509 -10.253 4.888 1.00 86.19 87 PRO A O 1
ATOM 645 N N . SER A 1 88 ? -8.219 -12.089 5.026 1.00 89.69 88 SER A N 1
ATOM 646 C CA . SER A 1 88 ? -8.302 -12.166 6.475 1.00 89.69 88 SER A CA 1
ATOM 647 C C . SER A 1 88 ? -7.559 -10.990 7.125 1.00 89.69 88 SER A C 1
ATOM 649 O O . SER A 1 88 ? -6.558 -10.484 6.610 1.00 89.69 88 SER A O 1
ATOM 651 N N . ARG A 1 89 ? -8.042 -10.512 8.281 1.00 90.06 89 ARG A N 1
ATOM 652 C CA . ARG A 1 89 ? -7.359 -9.439 9.021 1.00 90.06 89 ARG A CA 1
ATOM 653 C C . ARG A 1 89 ? -5.920 -9.858 9.332 1.00 90.06 89 ARG A C 1
ATOM 655 O O . ARG A 1 89 ? -5.687 -10.902 9.932 1.00 90.06 89 ARG A O 1
ATOM 662 N N . GLY A 1 90 ? -4.968 -8.989 9.008 1.00 89.56 90 GLY A N 1
ATOM 663 C CA . GLY A 1 90 ? -3.541 -9.251 9.172 1.00 89.56 90 GLY A CA 1
ATOM 664 C C . GLY A 1 90 ? -2.888 -10.018 8.020 1.00 89.56 90 GLY A C 1
ATOM 665 O O . GLY A 1 90 ? -1.674 -10.213 8.069 1.00 89.56 90 GLY A O 1
ATOM 666 N N . GLY A 1 91 ? -3.653 -10.384 6.987 1.00 91.12 91 GLY A N 1
ATOM 667 C CA . GLY A 1 91 ? -3.134 -10.902 5.728 1.00 91.12 91 GLY A CA 1
ATOM 668 C C . GLY A 1 91 ? -2.113 -9.970 5.080 1.00 91.12 91 GLY A C 1
ATOM 669 O O . GLY A 1 91 ? -2.107 -8.759 5.321 1.00 91.12 91 GLY A O 1
ATOM 670 N N . ASN A 1 92 ? -1.225 -10.540 4.268 1.00 93.19 92 ASN A N 1
ATOM 671 C CA . ASN A 1 92 ? -0.217 -9.783 3.533 1.00 93.19 92 ASN A CA 1
ATOM 672 C C . ASN A 1 92 ? -0.855 -9.163 2.287 1.00 93.19 92 ASN A C 1
ATOM 674 O O . ASN A 1 92 ? -1.399 -9.877 1.445 1.00 93.19 92 ASN A O 1
ATOM 678 N N . VAL A 1 93 ? -0.772 -7.842 2.165 1.00 93.94 93 VAL A N 1
ATOM 679 C CA . VAL A 1 93 ? -1.329 -7.089 1.037 1.00 93.94 93 VAL A CA 1
ATOM 680 C C . VAL A 1 93 ? -0.215 -6.287 0.401 1.00 93.94 93 VAL A C 1
ATOM 682 O O . VAL A 1 93 ? 0.495 -5.565 1.100 1.00 93.94 93 VAL A O 1
ATOM 685 N N . VAL A 1 94 ? -0.074 -6.396 -0.915 1.00 95.81 94 VAL A N 1
ATOM 686 C CA . VAL A 1 94 ? 0.905 -5.617 -1.677 1.00 95.81 94 VAL A CA 1
ATOM 687 C C . VAL A 1 94 ? 0.163 -4.589 -2.514 1.00 95.81 94 VAL A C 1
ATOM 689 O O . VAL A 1 94 ? -0.777 -4.943 -3.217 1.00 95.81 94 VAL A O 1
ATOM 692 N N . VAL A 1 95 ? 0.566 -3.325 -2.434 1.00 95.38 95 VAL A N 1
ATOM 693 C CA . VAL A 1 95 ? 0.005 -2.241 -3.245 1.00 95.38 95 VAL A CA 1
ATOM 694 C C . VAL A 1 95 ? 1.125 -1.583 -4.025 1.00 95.38 95 VAL A C 1
ATOM 696 O O . VAL A 1 95 ? 2.057 -1.033 -3.436 1.00 95.38 95 VAL A O 1
ATOM 699 N N . SER A 1 96 ? 1.019 -1.615 -5.342 1.00 94.25 96 SER A N 1
ATOM 700 C CA . SER A 1 96 ? 1.909 -0.875 -6.226 1.00 94.25 96 SER A CA 1
ATOM 701 C C . SER A 1 96 ? 1.413 0.557 -6.340 1.00 94.25 96 SER A C 1
ATOM 703 O O . SER A 1 96 ? 0.213 0.793 -6.410 1.00 94.25 96 SER A O 1
ATOM 705 N N . VAL A 1 97 ? 2.321 1.524 -6.305 1.00 92.31 97 VAL A N 1
ATOM 706 C CA . VAL A 1 97 ? 2.014 2.954 -6.363 1.00 92.31 97 VAL A CA 1
ATOM 707 C C . VAL A 1 97 ? 2.993 3.604 -7.322 1.00 92.31 97 VAL A C 1
ATOM 709 O O . VAL A 1 97 ? 4.202 3.482 -7.146 1.00 92.31 97 VAL A O 1
ATOM 712 N N . GLN A 1 98 ? 2.474 4.314 -8.315 1.00 90.38 98 GLN A N 1
ATOM 713 C CA . GLN A 1 98 ? 3.303 5.087 -9.232 1.00 90.38 98 GLN A CA 1
ATOM 714 C C . GLN A 1 98 ? 3.881 6.337 -8.557 1.00 90.38 98 GLN A C 1
ATOM 716 O O . GLN A 1 98 ? 3.277 6.890 -7.631 1.00 90.38 98 GLN A O 1
ATOM 721 N N . SER A 1 99 ? 5.059 6.788 -8.997 1.00 90.38 99 SER A N 1
ATOM 722 C CA . SER A 1 99 ? 5.762 7.921 -8.379 1.00 90.38 99 SER A CA 1
ATOM 723 C C . SER A 1 99 ? 4.931 9.204 -8.346 1.00 90.38 99 SER A C 1
ATOM 725 O O . SER A 1 99 ? 5.010 9.969 -7.384 1.00 90.38 99 SER A O 1
ATOM 727 N N . GLU A 1 100 ? 4.091 9.416 -9.356 1.00 88.62 100 GLU A N 1
ATOM 728 C CA . GLU A 1 100 ? 3.243 10.602 -9.511 1.00 88.62 100 GLU A CA 1
ATOM 729 C C . GLU A 1 100 ? 2.104 10.626 -8.481 1.00 88.62 100 GLU A C 1
ATOM 731 O O . GLU A 1 100 ? 1.634 11.689 -8.074 1.00 88.62 100 GLU A O 1
ATOM 736 N N . ASP A 1 101 ? 1.697 9.448 -8.009 1.00 87.94 101 ASP A N 1
ATOM 737 C CA . ASP A 1 101 ? 0.581 9.265 -7.088 1.00 87.94 101 ASP A CA 1
ATOM 738 C C . ASP A 1 101 ? 0.995 9.360 -5.616 1.00 87.94 101 ASP A C 1
ATOM 740 O O . ASP A 1 101 ? 0.139 9.549 -4.747 1.00 87.94 101 ASP A O 1
ATOM 744 N N . ALA A 1 102 ? 2.295 9.273 -5.317 1.00 89.75 102 ALA A N 1
ATOM 745 C CA . ALA A 1 102 ? 2.820 9.245 -3.952 1.00 89.75 102 ALA A CA 1
ATOM 746 C C . ALA A 1 102 ? 2.413 10.473 -3.117 1.00 89.75 102 ALA A C 1
ATOM 748 O O . ALA A 1 102 ? 2.281 10.372 -1.902 1.00 89.75 102 ALA A O 1
ATOM 749 N N . GLY A 1 103 ? 2.184 11.627 -3.749 1.00 87.62 103 GLY A N 1
ATOM 750 C CA . GLY A 1 103 ? 1.729 12.847 -3.075 1.00 87.62 103 GLY A CA 1
ATOM 751 C C . GLY A 1 103 ? 0.215 12.942 -2.854 1.00 87.62 103 GLY A C 1
ATOM 752 O O . GLY A 1 103 ? -0.249 13.940 -2.307 1.00 87.62 103 GLY A O 1
ATOM 753 N N . CYS A 1 104 ? -0.579 11.959 -3.291 1.00 87.25 104 CYS A N 1
ATOM 754 C CA . CYS A 1 104 ? -2.035 12.048 -3.245 1.00 87.25 104 CYS A CA 1
ATOM 755 C C . CYS A 1 104 ? -2.583 11.818 -1.817 1.00 87.25 104 CYS A C 1
ATOM 757 O O . CYS A 1 104 ? -2.475 10.706 -1.291 1.00 87.25 104 CYS A O 1
ATOM 759 N N . PRO A 1 105 ? -3.293 12.792 -1.207 1.00 85.31 105 PRO A N 1
ATOM 760 C CA . PRO A 1 105 ? -3.830 12.633 0.150 1.00 85.31 105 PRO A CA 1
ATOM 761 C C . PRO A 1 105 ? -4.860 11.503 0.269 1.00 85.31 105 PRO A C 1
ATOM 763 O O . PRO A 1 105 ? -4.922 10.805 1.280 1.00 85.31 105 PRO A O 1
ATOM 766 N N . ARG A 1 106 ? -5.659 11.281 -0.786 1.00 85.56 106 ARG A N 1
ATOM 767 C CA . ARG A 1 106 ? -6.641 10.185 -0.826 1.00 85.56 106 ARG A CA 1
ATOM 768 C C . ARG A 1 106 ? -5.962 8.821 -0.856 1.00 85.56 106 ARG A C 1
ATOM 770 O O . ARG A 1 106 ? -6.429 7.898 -0.195 1.00 85.56 106 ARG A O 1
ATOM 777 N N . LEU A 1 107 ? -4.854 8.703 -1.586 1.00 89.31 107 LEU A N 1
ATOM 778 C CA . LEU A 1 107 ? -4.049 7.490 -1.570 1.00 89.31 107 LEU A CA 1
ATOM 779 C C . LEU A 1 107 ? -3.479 7.245 -0.171 1.00 89.31 107 LEU A C 1
ATOM 781 O O . LEU A 1 107 ? -3.660 6.157 0.366 1.00 89.31 107 LEU A O 1
ATOM 785 N N . ALA A 1 108 ? -2.865 8.257 0.447 1.00 90.88 108 ALA A N 1
ATOM 786 C CA . ALA A 1 108 ? -2.324 8.142 1.801 1.00 90.88 108 ALA A CA 1
ATOM 787 C C . ALA A 1 108 ? -3.393 7.681 2.809 1.00 90.88 108 ALA A C 1
ATOM 789 O O . ALA A 1 108 ? -3.157 6.756 3.587 1.00 90.88 108 ALA A O 1
ATOM 790 N N . ARG A 1 109 ? -4.610 8.238 2.729 1.00 89.62 109 ARG A N 1
ATOM 791 C CA . ARG A 1 109 ? -5.760 7.814 3.543 1.00 89.62 109 ARG A CA 1
ATOM 792 C C . ARG A 1 109 ? -6.178 6.366 3.268 1.00 89.62 109 ARG A C 1
ATOM 794 O O . ARG A 1 109 ? -6.469 5.632 4.209 1.00 89.62 109 ARG A O 1
ATOM 801 N N . ALA A 1 110 ? -6.198 5.928 2.012 1.00 90.94 110 ALA A N 1
ATOM 802 C CA . ALA A 1 110 ? -6.512 4.543 1.667 1.00 90.94 110 ALA A CA 1
ATOM 803 C C . ALA A 1 110 ? -5.447 3.559 2.190 1.00 90.94 110 ALA A C 1
ATOM 805 O O . ALA A 1 110 ? -5.789 2.528 2.771 1.00 90.94 110 ALA A O 1
ATOM 806 N N . LEU A 1 111 ? -4.163 3.906 2.053 1.00 93.94 111 LEU A N 1
ATOM 807 C CA . LEU A 1 111 ? -3.046 3.138 2.606 1.00 93.94 111 LEU A CA 1
ATOM 808 C C . LEU A 1 111 ? -3.102 3.084 4.137 1.00 93.94 111 LEU A C 1
ATOM 810 O O . LEU A 1 111 ? -2.834 2.032 4.710 1.00 93.94 111 LEU A O 1
ATOM 814 N N . PHE A 1 112 ? -3.512 4.169 4.801 1.00 93.31 112 PHE A N 1
ATOM 815 C CA . PHE A 1 112 ? -3.752 4.178 6.245 1.00 93.31 112 PHE A CA 1
ATOM 816 C C . PHE A 1 112 ? -4.826 3.155 6.637 1.00 93.31 112 PHE A C 1
ATOM 818 O O . PHE A 1 112 ? -4.576 2.301 7.485 1.00 93.31 112 PHE A O 1
ATOM 825 N N . LEU A 1 113 ? -5.992 3.185 5.982 1.00 92.38 113 LEU A N 1
ATOM 826 C CA . LEU A 1 113 ? -7.099 2.263 6.273 1.00 92.38 113 LEU A CA 1
ATOM 827 C C . LEU A 1 113 ? -6.733 0.792 6.012 1.00 92.38 113 LEU A C 1
ATOM 829 O O . LEU A 1 113 ? -7.193 -0.096 6.731 1.00 92.38 113 LEU A O 1
ATOM 833 N N . LEU A 1 114 ? -5.910 0.529 4.992 1.00 93.19 114 LEU A N 1
ATOM 834 C CA . LEU A 1 114 ? -5.375 -0.804 4.712 1.00 93.19 114 LEU A CA 1
ATOM 835 C C . LEU A 1 114 ? -4.339 -1.226 5.763 1.00 93.19 114 LEU A C 1
ATOM 837 O O . LEU A 1 114 ? -4.416 -2.331 6.298 1.00 93.19 114 LEU A O 1
ATOM 841 N N . GLY A 1 115 ? -3.391 -0.348 6.092 1.00 93.69 115 GLY A N 1
ATOM 842 C CA . GLY A 1 115 ? -2.298 -0.628 7.021 1.00 93.69 115 GLY A CA 1
ATOM 843 C C . GLY A 1 115 ? -2.756 -0.844 8.464 1.00 93.69 115 GLY A C 1
ATOM 844 O O . GLY A 1 115 ? -2.130 -1.608 9.192 1.00 93.69 115 GLY A O 1
ATOM 845 N N . THR A 1 116 ? -3.877 -0.248 8.888 1.00 92.69 116 THR A N 1
ATOM 846 C CA . THR A 1 116 ? -4.467 -0.512 10.216 1.00 92.69 116 THR A CA 1
ATOM 847 C C . THR A 1 116 ? -5.194 -1.856 10.303 1.00 92.69 116 THR A C 1
ATOM 849 O O . THR A 1 116 ? -5.655 -2.239 11.383 1.00 92.69 116 THR A O 1
ATOM 852 N N . TYR A 1 117 ? -5.306 -2.598 9.197 1.00 91.75 117 TYR A N 1
ATOM 853 C CA . TYR A 1 117 ? -6.034 -3.867 9.146 1.00 91.75 117 TYR A CA 1
ATOM 854 C C . TYR A 1 117 ? -5.212 -5.044 8.599 1.00 91.75 117 TYR A C 1
ATOM 856 O O . TYR A 1 117 ? -5.485 -6.188 8.964 1.00 91.75 117 TYR A O 1
ATOM 864 N N . TYR A 1 118 ? -4.194 -4.780 7.781 1.00 93.44 118 TYR 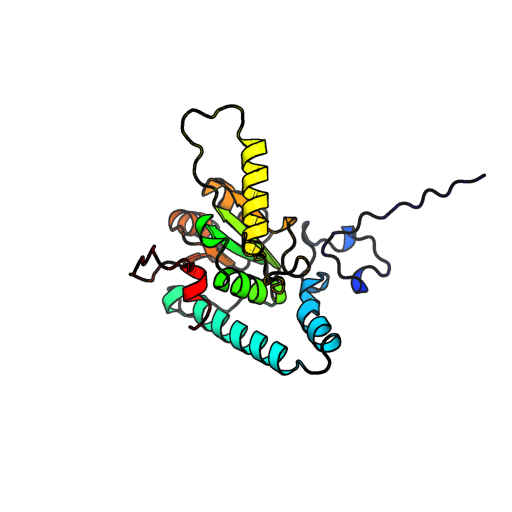A N 1
ATOM 865 C CA . TYR A 1 118 ? -3.390 -5.790 7.092 1.00 93.44 118 TYR A CA 1
ATOM 866 C C . TYR A 1 118 ? -1.886 -5.586 7.289 1.00 93.44 118 TYR A C 1
ATOM 868 O O . TYR A 1 118 ? -1.410 -4.510 7.657 1.00 93.44 118 TYR A O 1
ATOM 876 N N . ASN A 1 119 ? -1.109 -6.618 6.963 1.00 93.50 119 ASN A N 1
ATOM 877 C CA . ASN A 1 119 ? 0.320 -6.477 6.722 1.00 93.50 119 ASN A CA 1
ATOM 878 C C . ASN A 1 119 ? 0.541 -5.854 5.337 1.00 93.50 119 ASN A C 1
ATOM 880 O O . ASN A 1 119 ? 0.748 -6.548 4.344 1.00 93.50 119 ASN A O 1
ATOM 884 N N . LEU A 1 120 ? 0.446 -4.526 5.287 1.00 95.38 120 LEU A N 1
ATOM 885 C CA . LEU A 1 120 ? 0.577 -3.752 4.058 1.00 95.38 120 LEU A CA 1
ATOM 886 C C . LEU A 1 120 ? 2.047 -3.568 3.654 1.00 95.38 120 LEU A C 1
ATOM 888 O O . LEU A 1 120 ? 2.855 -3.081 4.448 1.00 95.38 120 LEU A O 1
ATOM 892 N N . PHE A 1 121 ? 2.351 -3.892 2.401 1.00 96.25 121 PHE A N 1
ATOM 893 C CA . PHE A 1 121 ? 3.591 -3.572 1.704 1.00 96.25 121 PHE A CA 1
ATOM 894 C C . PHE A 1 121 ? 3.275 -2.654 0.529 1.00 96.25 121 PHE A C 1
ATOM 896 O O . PHE A 1 121 ? 2.350 -2.920 -0.237 1.00 96.25 121 PHE A O 1
ATOM 903 N N . VAL A 1 122 ? 4.039 -1.577 0.388 1.00 96.38 122 VAL A N 1
ATOM 904 C CA . VAL A 1 122 ? 3.879 -0.622 -0.710 1.00 96.38 122 VAL A CA 1
ATOM 905 C C . VAL A 1 122 ? 5.091 -0.713 -1.614 1.00 96.38 122 VAL A C 1
ATOM 907 O O . VAL A 1 122 ? 6.222 -0.625 -1.137 1.00 96.38 122 VAL A O 1
ATOM 910 N N . VAL A 1 123 ? 4.850 -0.887 -2.907 1.00 96.50 123 VAL A N 1
ATOM 911 C CA . VAL A 1 123 ? 5.890 -0.918 -3.930 1.00 96.50 123 VAL A CA 1
ATOM 912 C C . VAL A 1 123 ? 5.792 0.354 -4.759 1.00 96.50 123 VAL A C 1
ATOM 914 O O . VAL A 1 123 ? 4.826 0.561 -5.483 1.00 96.50 123 VAL A O 1
ATOM 917 N N . LEU A 1 124 ? 6.785 1.224 -4.629 1.00 95.31 124 LEU A N 1
ATOM 918 C CA . LEU A 1 124 ? 6.898 2.447 -5.409 1.00 95.31 124 LEU A CA 1
ATOM 919 C C . LEU A 1 124 ? 7.476 2.132 -6.792 1.00 95.31 124 LEU A C 1
ATOM 921 O O . LEU A 1 124 ? 8.601 1.637 -6.894 1.00 95.31 124 LEU A O 1
ATOM 925 N N . GLY A 1 125 ? 6.724 2.444 -7.842 1.00 92.75 125 GLY A N 1
ATOM 926 C CA . GLY A 1 125 ? 7.221 2.464 -9.212 1.00 92.75 125 GLY A CA 1
ATOM 927 C C . GLY A 1 125 ? 8.210 3.612 -9.381 1.00 92.75 125 GLY A C 1
ATOM 928 O O . GLY A 1 125 ? 7.877 4.765 -9.113 1.00 92.75 125 GLY A O 1
ATOM 929 N N . LEU A 1 126 ? 9.440 3.290 -9.776 1.00 91.69 126 LEU A N 1
ATOM 930 C CA . LEU A 1 126 ? 10.451 4.283 -10.124 1.00 91.69 126 LEU A CA 1
ATOM 931 C C . LEU A 1 126 ? 10.447 4.506 -11.641 1.00 91.69 126 LEU A C 1
ATOM 933 O O . LEU A 1 126 ? 10.405 3.524 -12.389 1.00 91.69 126 LEU A O 1
ATOM 937 N N . PRO A 1 127 ? 10.557 5.761 -12.110 1.00 87.38 127 PRO A N 1
ATOM 938 C CA . PRO A 1 127 ? 10.645 6.052 -13.535 1.00 87.38 127 PRO A CA 1
ATOM 939 C C . PRO A 1 127 ? 11.902 5.405 -14.129 1.00 87.38 127 PRO A C 1
ATOM 941 O O . PRO A 1 127 ? 12.898 5.264 -13.414 1.00 87.38 127 PRO A O 1
ATOM 944 N N . PRO A 1 128 ? 11.912 5.031 -15.421 1.00 85.25 128 PRO A N 1
ATOM 945 C CA . PRO A 1 128 ? 13.091 4.456 -16.063 1.00 85.25 128 PRO A CA 1
ATOM 946 C C . PRO A 1 128 ? 14.298 5.407 -15.964 1.00 85.25 128 PRO A C 1
ATOM 948 O O . PRO A 1 128 ? 14.123 6.628 -15.897 1.00 85.25 128 PRO A O 1
ATOM 951 N N . PRO A 1 129 ? 15.530 4.873 -15.901 1.00 83.50 129 PRO A N 1
ATOM 952 C CA . PRO A 1 129 ? 16.719 5.711 -15.834 1.00 83.50 129 PRO A CA 1
ATOM 953 C C . PRO A 1 129 ? 16.835 6.524 -17.127 1.00 83.50 129 PRO A C 1
ATOM 955 O O . PRO A 1 129 ? 16.490 6.040 -18.206 1.00 83.50 129 PRO A O 1
ATOM 958 N N . LYS A 1 130 ? 17.308 7.768 -17.023 1.00 85.25 130 LYS A N 1
ATOM 959 C CA . LYS A 1 130 ? 17.581 8.586 -18.209 1.00 85.25 130 LYS A CA 1
ATOM 960 C C . LYS A 1 130 ? 18.754 7.965 -18.966 1.00 85.25 130 LYS A C 1
ATOM 962 O O . LYS A 1 130 ? 19.742 7.562 -18.354 1.00 85.25 130 LYS A O 1
ATOM 967 N N . GLU A 1 131 ? 18.636 7.868 -20.287 1.00 83.44 131 GLU A N 1
ATOM 968 C CA . GLU A 1 131 ? 19.693 7.313 -21.133 1.00 83.44 131 GLU A CA 1
ATOM 969 C C . GLU A 1 131 ? 21.014 8.070 -20.907 1.00 83.44 131 GLU A C 1
ATOM 971 O O . GLU A 1 131 ? 21.052 9.298 -20.974 1.00 83.44 131 GLU A O 1
ATOM 976 N N . GLY A 1 132 ? 22.093 7.335 -20.613 1.00 81.06 132 GLY A N 1
ATOM 977 C CA . GLY A 1 132 ? 23.441 7.887 -20.426 1.00 81.06 132 GLY A CA 1
ATOM 978 C C . GLY A 1 132 ? 23.932 8.017 -18.980 1.00 81.06 132 GLY A C 1
ATOM 979 O O . GLY A 1 132 ? 25.091 8.374 -18.784 1.00 81.06 132 GLY A O 1
ATOM 980 N N . ASP A 1 133 ? 23.114 7.695 -17.974 1.00 73.38 133 ASP A N 1
ATOM 981 C CA . ASP A 1 133 ? 23.520 7.781 -16.565 1.00 73.38 133 ASP A CA 1
ATOM 982 C C . ASP A 1 133 ? 23.928 6.409 -15.995 1.00 73.38 133 ASP A C 1
ATOM 984 O O . ASP A 1 133 ? 23.118 5.652 -15.459 1.00 73.38 133 ASP A O 1
ATOM 988 N N . SER A 1 134 ? 25.197 6.039 -16.186 1.00 62.59 134 SER A N 1
ATOM 989 C CA . SER A 1 134 ? 25.716 4.699 -15.867 1.00 62.59 134 SER A CA 1
ATOM 990 C C . SER A 1 134 ? 26.394 4.568 -14.497 1.00 62.59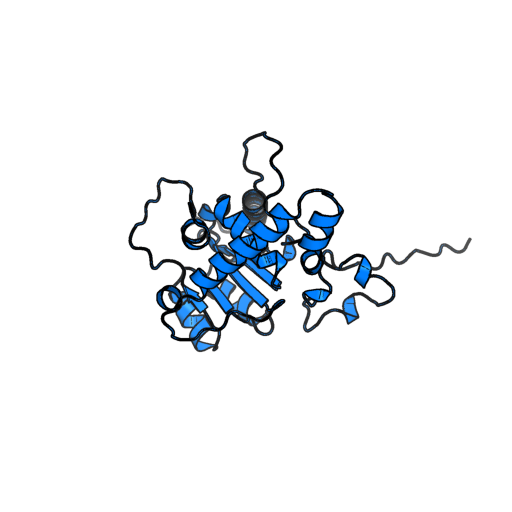 134 SER A C 1
ATOM 992 O O . SER A 1 134 ? 26.762 3.459 -14.118 1.00 62.59 134 SER A O 1
ATOM 994 N N . THR A 1 135 ? 26.596 5.658 -13.747 1.00 54.91 135 THR A N 1
ATOM 995 C CA . THR A 1 135 ? 27.508 5.636 -12.580 1.00 54.91 135 THR A CA 1
ATOM 996 C C . THR A 1 135 ? 27.034 6.414 -11.345 1.00 54.91 135 THR A C 1
ATOM 998 O O . THR A 1 135 ? 27.732 6.400 -10.330 1.00 54.91 135 THR A O 1
ATOM 1001 N N . GLY A 1 136 ? 25.847 7.036 -11.374 1.00 59.69 136 GLY A N 1
ATOM 1002 C CA . GLY A 1 136 ? 25.271 7.781 -10.239 1.00 59.69 136 GLY A CA 1
ATOM 1003 C C . GLY A 1 136 ? 24.016 7.180 -9.585 1.00 59.69 136 GLY A C 1
ATOM 1004 O O . GLY A 1 136 ? 23.567 7.699 -8.562 1.00 59.69 136 GLY A O 1
ATOM 1005 N N . SER A 1 137 ? 23.457 6.094 -10.133 1.00 71.56 137 SER A N 1
ATOM 1006 C CA . SER A 1 137 ? 22.038 5.747 -9.937 1.00 71.56 137 SER A CA 1
ATOM 1007 C C . SER A 1 137 ? 21.623 5.400 -8.503 1.00 71.56 137 SER A C 1
ATOM 1009 O O . SER A 1 137 ? 20.563 5.835 -8.070 1.00 71.56 137 SER A O 1
ATOM 1011 N N . GLU A 1 138 ? 22.432 4.680 -7.719 1.00 82.69 138 GLU A N 1
ATOM 1012 C CA . GLU A 1 138 ? 21.981 4.187 -6.402 1.00 82.69 138 GLU A CA 1
ATOM 1013 C C . GLU A 1 138 ? 21.699 5.317 -5.400 1.00 82.69 138 GLU A C 1
ATOM 1015 O O . GLU A 1 138 ? 20.679 5.319 -4.713 1.00 82.69 138 GLU A O 1
ATOM 1020 N N . LYS A 1 139 ? 22.580 6.325 -5.336 1.00 86.19 139 LYS A N 1
ATOM 1021 C CA . LYS A 1 139 ? 22.398 7.463 -4.419 1.00 86.19 139 LYS A CA 1
ATOM 1022 C C . LYS A 1 139 ? 21.236 8.356 -4.840 1.00 86.19 139 LYS A C 1
ATOM 1024 O O . LYS A 1 139 ? 20.630 9.008 -3.988 1.00 86.19 139 LYS A O 1
ATOM 1029 N N . GLU A 1 140 ? 20.973 8.453 -6.137 1.00 88.06 140 GLU A N 1
ATOM 1030 C CA . GLU A 1 140 ? 19.830 9.201 -6.655 1.00 88.06 140 GLU A CA 1
ATOM 1031 C C . GLU A 1 140 ? 18.522 8.464 -6.389 1.00 88.06 140 GLU A C 1
ATOM 1033 O O . GLU A 1 140 ? 17.566 9.086 -5.923 1.00 88.06 140 GLU A O 1
ATOM 1038 N N . ASP A 1 141 ? 18.518 7.143 -6.562 1.00 88.25 141 ASP A N 1
ATOM 1039 C CA . ASP A 1 141 ? 17.385 6.279 -6.246 1.00 88.25 141 ASP A CA 1
ATOM 1040 C C . ASP A 1 141 ? 17.051 6.358 -4.759 1.00 88.25 141 ASP A C 1
ATOM 1042 O O . ASP A 1 141 ? 15.900 6.600 -4.406 1.00 88.25 141 ASP A O 1
ATOM 1046 N N . ASP A 1 142 ? 18.043 6.291 -3.871 1.00 90.56 142 ASP A N 1
ATOM 1047 C CA . ASP A 1 142 ? 17.823 6.448 -2.432 1.00 90.56 142 ASP A CA 1
ATOM 1048 C C . ASP A 1 142 ? 17.191 7.801 -2.079 1.00 90.56 142 ASP A C 1
ATOM 1050 O O . ASP A 1 142 ? 16.250 7.869 -1.279 1.00 90.56 142 ASP A O 1
ATOM 1054 N N . LYS A 1 143 ? 17.670 8.894 -2.688 1.00 92.06 143 LYS A N 1
ATOM 1055 C CA . LYS A 1 143 ? 17.090 10.233 -2.495 1.00 92.06 143 LYS A CA 1
ATOM 1056 C C . LYS A 1 143 ? 15.663 10.305 -3.030 1.00 92.06 143 LYS A C 1
ATOM 1058 O O . LYS A 1 143 ? 14.793 10.884 -2.375 1.00 92.06 143 LYS A O 1
ATOM 1063 N N . MET A 1 144 ? 15.409 9.711 -4.193 1.00 91.88 144 MET A N 1
ATOM 1064 C CA . MET A 1 144 ? 14.084 9.654 -4.801 1.00 91.88 144 MET A CA 1
ATOM 1065 C C . MET A 1 144 ? 13.117 8.854 -3.925 1.00 91.88 144 MET A C 1
ATOM 1067 O O . MET A 1 144 ? 12.041 9.346 -3.596 1.00 91.88 144 MET A O 1
ATOM 1071 N N . ILE A 1 145 ? 13.521 7.675 -3.455 1.00 93.00 145 ILE A N 1
ATOM 1072 C CA . ILE A 1 145 ? 12.732 6.823 -2.559 1.00 93.00 145 ILE A CA 1
ATOM 1073 C C . ILE A 1 145 ? 12.415 7.563 -1.258 1.00 93.00 145 ILE A C 1
ATOM 1075 O O . ILE A 1 145 ? 11.277 7.531 -0.790 1.00 93.00 145 ILE A O 1
ATOM 1079 N N . GLN A 1 146 ? 13.388 8.261 -0.667 1.00 93.31 146 GLN A N 1
ATOM 1080 C CA . GLN A 1 146 ? 13.153 9.073 0.531 1.00 93.31 146 GLN A CA 1
ATOM 1081 C C . GLN A 1 146 ? 12.158 10.210 0.271 1.00 93.31 146 GLN A C 1
ATOM 1083 O O . GLN A 1 146 ? 11.271 10.441 1.096 1.00 93.31 146 GLN A O 1
ATOM 1088 N N . SER A 1 147 ? 12.266 10.881 -0.877 1.00 92.88 147 SER A N 1
ATOM 1089 C CA . SER A 1 147 ? 11.323 11.922 -1.298 1.00 92.88 147 SER A CA 1
ATOM 1090 C C . SER A 1 147 ? 9.901 11.368 -1.449 1.00 92.88 147 SER A C 1
ATOM 1092 O O . SER A 1 147 ? 8.960 11.915 -0.875 1.00 92.88 147 SER A O 1
ATOM 1094 N N . LEU A 1 148 ? 9.742 10.227 -2.124 1.00 93.06 148 LEU A N 1
ATOM 1095 C CA . LEU A 1 148 ? 8.446 9.571 -2.322 1.00 93.06 148 LEU A CA 1
ATOM 1096 C C . LEU A 1 148 ? 7.842 9.075 -1.002 1.00 93.06 148 LEU A C 1
ATOM 1098 O O . LEU A 1 148 ? 6.656 9.277 -0.749 1.00 93.06 148 LEU A O 1
ATOM 1102 N N . ARG A 1 149 ? 8.655 8.496 -0.107 1.00 93.38 149 ARG A N 1
ATOM 1103 C CA . ARG A 1 149 ? 8.218 8.129 1.252 1.00 93.38 149 ARG A CA 1
ATOM 1104 C C . ARG A 1 149 ? 7.730 9.348 2.030 1.00 93.38 149 ARG A C 1
ATOM 1106 O O . ARG A 1 149 ? 6.727 9.259 2.729 1.00 93.38 149 ARG A O 1
ATOM 1113 N N . LYS A 1 150 ? 8.414 10.490 1.909 1.00 91.25 150 LYS A N 1
ATOM 1114 C CA . LYS A 1 150 ? 7.981 11.747 2.534 1.00 91.25 150 LYS A CA 1
ATOM 1115 C C . LYS A 1 150 ? 6.662 12.245 1.932 1.00 91.25 150 LYS A C 1
ATOM 1117 O O . LYS A 1 150 ? 5.790 12.672 2.686 1.00 91.25 150 LYS A O 1
ATOM 1122 N N . ALA A 1 151 ? 6.498 12.150 0.613 1.00 90.75 151 ALA A N 1
ATOM 1123 C CA . ALA A 1 151 ? 5.266 12.521 -0.080 1.00 90.75 151 ALA A CA 1
ATOM 1124 C C . ALA A 1 151 ? 4.069 11.668 0.379 1.00 90.75 151 ALA A C 1
ATOM 1126 O O . ALA A 1 151 ? 3.042 12.233 0.749 1.00 90.75 151 ALA A O 1
ATOM 1127 N N . LEU A 1 152 ? 4.244 10.343 0.492 1.00 90.38 152 LEU A N 1
ATOM 1128 C CA . LEU A 1 152 ? 3.214 9.417 0.994 1.00 90.38 152 LEU A CA 1
ATOM 1129 C C . LEU A 1 152 ? 2.734 9.750 2.410 1.00 90.38 152 LEU A C 1
ATOM 1131 O O . LEU A 1 152 ? 1.586 9.486 2.759 1.00 90.38 152 LEU A O 1
ATOM 1135 N N . ARG A 1 153 ? 3.612 10.328 3.234 1.00 90.12 153 ARG A N 1
ATOM 1136 C CA . ARG A 1 153 ? 3.299 10.743 4.610 1.00 90.12 153 ARG A CA 1
ATOM 1137 C C . ARG A 1 153 ? 2.599 12.103 4.693 1.00 90.12 153 ARG A C 1
ATOM 1139 O O . ARG A 1 153 ? 2.255 12.535 5.787 1.00 90.12 153 ARG A O 1
ATOM 1146 N N . GLY A 1 154 ? 2.391 12.781 3.562 1.00 81.19 154 GLY A N 1
ATOM 1147 C CA . GLY A 1 154 ? 1.832 14.134 3.512 1.00 81.19 154 GLY A CA 1
ATOM 1148 C C . GLY A 1 154 ? 2.870 15.246 3.700 1.00 81.19 154 GLY A C 1
ATOM 1149 O O . GLY A 1 154 ? 2.500 16.405 3.841 1.00 81.19 154 GLY A O 1
ATOM 1150 N N . GLY A 1 155 ? 4.171 14.934 3.665 1.00 69.94 155 GLY A N 1
ATOM 1151 C CA . GLY A 1 155 ? 5.262 15.893 3.883 1.00 69.94 155 GLY A CA 1
ATOM 1152 C C . GLY A 1 155 ? 5.605 16.791 2.684 1.00 69.94 155 GLY A C 1
ATOM 1153 O O . GLY A 1 155 ? 6.766 17.184 2.539 1.00 69.94 155 GLY A O 1
ATOM 1154 N N . GLY A 1 156 ? 4.641 17.083 1.806 1.00 58.50 156 GLY A N 1
ATOM 1155 C CA . GLY A 1 156 ? 4.821 18.026 0.697 1.00 58.50 156 GLY A CA 1
ATOM 1156 C C . GLY A 1 156 ? 5.081 19.454 1.196 1.00 58.50 156 GLY A C 1
ATOM 1157 O O . GLY A 1 156 ? 4.664 19.807 2.291 1.00 58.50 156 GLY A O 1
ATOM 1158 N N . ASN A 1 157 ? 5.772 20.271 0.393 1.00 49.03 157 ASN A N 1
ATOM 1159 C CA . ASN A 1 157 ? 6.307 21.620 0.689 1.00 49.03 157 ASN A CA 1
ATOM 1160 C C . ASN A 1 157 ? 5.306 22.714 1.168 1.00 49.03 157 ASN A C 1
ATOM 1162 O O . ASN A 1 157 ? 5.646 23.895 1.151 1.00 49.03 157 ASN A O 1
ATOM 1166 N N . GLY A 1 158 ? 4.093 22.378 1.606 1.00 48.53 158 GLY A N 1
ATOM 1167 C CA . GLY A 1 158 ? 3.149 23.321 2.209 1.00 48.53 158 GLY A CA 1
ATOM 1168 C C . GLY A 1 158 ? 3.295 23.348 3.729 1.00 48.53 158 GLY A C 1
ATOM 1169 O O . GLY A 1 158 ? 2.856 22.423 4.399 1.00 48.53 158 GLY A O 1
ATOM 1170 N N . GLY A 1 159 ? 3.905 24.407 4.270 1.00 38.72 159 GLY A N 1
ATOM 1171 C CA . GLY A 1 159 ? 4.164 24.629 5.700 1.00 38.72 159 GLY A CA 1
ATOM 1172 C C . GLY A 1 159 ? 2.928 24.852 6.582 1.00 38.72 159 GLY A C 1
ATOM 1173 O O . GLY A 1 159 ? 2.848 25.856 7.281 1.00 38.72 159 GLY A O 1
ATOM 1174 N N . GLY A 1 160 ? 1.979 23.922 6.583 1.00 40.50 160 GLY A N 1
ATOM 1175 C CA . GLY A 1 160 ? 0.934 23.824 7.598 1.00 40.50 160 GLY A CA 1
ATOM 1176 C C . GLY A 1 160 ? 1.165 22.562 8.416 1.00 40.50 160 GLY A C 1
ATOM 1177 O O . GLY A 1 160 ? 1.440 21.518 7.834 1.00 40.50 160 GLY A O 1
ATOM 1178 N N . GLY A 1 161 ? 1.076 22.644 9.744 1.00 44.22 161 GLY A N 1
ATOM 1179 C CA . GLY A 1 161 ? 1.185 21.510 10.672 1.00 44.22 161 GLY A CA 1
ATOM 1180 C C . GLY A 1 161 ? 0.044 20.496 10.533 1.00 44.22 161 GLY A C 1
ATOM 1181 O O . GLY A 1 161 ? -0.700 20.274 11.483 1.00 44.22 161 GLY A O 1
ATOM 1182 N N . GLY A 1 162 ? -0.122 19.927 9.340 1.00 50.94 162 GLY A N 1
ATOM 1183 C CA . GLY A 1 162 ? -1.084 18.883 9.036 1.00 50.94 162 GLY A CA 1
ATOM 1184 C C . GLY A 1 162 ? -0.687 17.577 9.712 1.00 50.94 162 GLY A C 1
ATOM 1185 O O . GLY A 1 162 ? 0.474 17.169 9.673 1.00 50.94 162 GLY A O 1
ATOM 1186 N N . GLU A 1 163 ? -1.671 16.947 10.346 1.00 61.53 163 GLU A N 1
ATOM 1187 C CA . GLU A 1 163 ? -1.586 15.620 10.954 1.00 61.53 163 GLU A CA 1
ATOM 1188 C C . GLU A 1 163 ? -1.011 14.610 9.939 1.00 61.53 163 GLU A C 1
ATOM 1190 O O . GLU A 1 163 ? -1.425 14.590 8.777 1.00 61.53 163 GLU A O 1
ATOM 1195 N N . GLU A 1 164 ? -0.024 13.802 10.353 1.00 62.94 164 GLU A N 1
ATOM 1196 C CA . GLU A 1 164 ? 0.576 12.774 9.490 1.00 62.94 164 GLU A CA 1
ATOM 1197 C C . GLU A 1 164 ? -0.528 11.819 9.017 1.00 62.94 164 GLU A C 1
ATOM 1199 O O . GLU A 1 164 ? -1.096 11.062 9.803 1.00 62.94 164 GLU A O 1
ATOM 1204 N N . VAL A 1 165 ? -0.836 11.850 7.716 1.00 81.44 165 VAL A N 1
ATOM 1205 C CA . VAL A 1 165 ? -1.947 11.066 7.146 1.00 81.44 165 VAL A CA 1
ATOM 1206 C C . VAL A 1 165 ? -1.641 9.565 7.193 1.00 81.44 165 VAL A C 1
ATOM 1208 O O . VAL A 1 165 ? -2.552 8.742 7.272 1.00 81.44 165 VAL A O 1
ATOM 1211 N N . LEU A 1 166 ? -0.353 9.206 7.164 1.00 89.25 166 LEU A N 1
ATOM 1212 C CA . LEU A 1 166 ? 0.126 7.828 7.160 1.00 89.25 166 LEU A CA 1
ATOM 1213 C C . LEU A 1 166 ? 1.273 7.633 8.171 1.00 89.25 166 LEU A C 1
ATOM 1215 O O . LEU A 1 166 ? 2.443 7.701 7.791 1.00 89.25 166 LEU A O 1
ATOM 1219 N N . PRO A 1 167 ? 0.951 7.361 9.447 1.00 90.69 167 PRO A N 1
ATOM 1220 C CA . PRO A 1 167 ? 1.922 7.226 10.533 1.00 90.69 167 PRO A CA 1
ATOM 1221 C C . PRO A 1 167 ? 2.921 6.080 10.332 1.00 90.69 167 PRO A C 1
ATOM 1223 O O . PRO A 1 167 ? 2.594 5.030 9.762 1.00 90.69 167 PRO A O 1
ATOM 1226 N N . LYS A 1 168 ? 4.143 6.231 10.860 1.00 90.94 168 LYS A N 1
ATOM 1227 C CA . LYS A 1 168 ? 5.192 5.185 10.824 1.00 90.94 168 LYS A CA 1
ATOM 1228 C C . LYS A 1 168 ? 4.806 3.910 11.571 1.00 90.94 168 LYS A C 1
ATOM 1230 O O . LYS A 1 168 ? 5.291 2.836 11.224 1.00 90.94 168 LYS A O 1
ATOM 1235 N N . GLU A 1 169 ? 3.931 4.009 12.564 1.00 90.31 169 GLU A N 1
ATOM 1236 C CA . GLU A 1 169 ? 3.392 2.872 13.309 1.00 90.31 169 GLU A CA 1
ATOM 1237 C C . GLU A 1 169 ? 2.461 2.009 12.453 1.00 90.31 169 GLU A C 1
ATOM 1239 O O . GLU A 1 169 ? 2.329 0.814 12.727 1.00 90.31 169 GLU A O 1
ATOM 1244 N N . VAL A 1 170 ? 1.818 2.615 11.447 1.00 91.50 170 VAL A N 1
ATOM 1245 C CA . VAL A 1 170 ? 0.886 1.961 10.522 1.00 91.50 170 VAL A CA 1
ATOM 1246 C C . VAL A 1 170 ? 1.635 1.424 9.305 1.00 91.50 170 VAL A C 1
ATOM 1248 O O . VAL A 1 170 ? 1.539 0.235 9.005 1.00 91.50 170 VAL A O 1
ATOM 1251 N N . LEU A 1 171 ? 2.430 2.272 8.639 1.00 93.38 171 LEU A N 1
ATOM 1252 C CA . LEU A 1 171 ? 3.275 1.874 7.512 1.00 93.38 171 LEU A CA 1
ATOM 1253 C C . LEU A 1 171 ? 4.737 2.298 7.740 1.00 93.38 171 LEU A C 1
ATOM 1255 O O . LEU A 1 171 ? 5.128 3.425 7.417 1.00 93.38 171 LEU A O 1
ATOM 1259 N N . PRO A 1 172 ? 5.572 1.404 8.292 1.00 91.44 172 PRO A N 1
ATOM 1260 C CA . PRO A 1 172 ? 6.996 1.654 8.479 1.00 91.44 172 PRO A CA 1
ATOM 1261 C C . PRO A 1 172 ? 7.766 1.789 7.158 1.00 91.44 172 PRO A C 1
ATOM 1263 O O . PRO A 1 172 ? 7.443 1.131 6.172 1.00 91.44 172 PRO A O 1
ATOM 1266 N N . ASP A 1 173 ? 8.873 2.537 7.174 1.00 92.00 173 ASP A N 1
ATOM 1267 C CA . ASP A 1 173 ? 9.690 2.798 5.974 1.00 92.00 173 ASP A CA 1
ATOM 1268 C C . ASP A 1 173 ? 10.218 1.517 5.297 1.00 92.00 173 ASP A C 1
ATOM 1270 O O . ASP A 1 173 ? 10.309 1.460 4.075 1.00 92.00 173 ASP A O 1
ATOM 1274 N N . HIS A 1 174 ? 10.510 0.461 6.066 1.00 90.94 174 HIS A N 1
ATOM 1275 C CA . HIS A 1 174 ? 10.994 -0.820 5.529 1.00 90.94 174 HIS A CA 1
ATOM 1276 C C . HIS A 1 174 ? 9.915 -1.648 4.810 1.00 90.94 174 HIS A C 1
ATOM 1278 O O . HIS A 1 174 ? 10.252 -2.625 4.151 1.00 90.94 174 HIS A O 1
ATOM 1284 N N . ARG A 1 175 ? 8.628 -1.291 4.940 1.00 93.62 175 ARG A N 1
ATOM 1285 C CA . ARG A 1 175 ? 7.528 -1.898 4.168 1.00 93.62 175 ARG A CA 1
ATOM 1286 C C . ARG A 1 175 ? 7.211 -1.123 2.889 1.00 93.62 175 ARG A C 1
ATOM 1288 O O . ARG A 1 175 ? 6.345 -1.544 2.129 1.00 93.62 175 ARG A O 1
ATOM 1295 N N . ILE A 1 176 ? 7.900 -0.005 2.666 1.00 95.25 176 ILE A N 1
ATOM 1296 C CA . ILE A 1 176 ? 7.821 0.784 1.443 1.00 95.25 176 ILE A CA 1
ATOM 1297 C C . ILE A 1 176 ? 9.076 0.475 0.637 1.00 95.25 176 ILE A C 1
ATOM 1299 O O . ILE A 1 176 ? 10.153 1.003 0.921 1.00 95.25 176 ILE A O 1
ATOM 1303 N N . VAL A 1 177 ? 8.946 -0.411 -0.336 1.00 95.00 177 VAL A N 1
ATOM 1304 C CA . VAL A 1 177 ? 10.022 -0.769 -1.263 1.00 95.00 177 VAL A CA 1
ATOM 1305 C C . VAL A 1 177 ? 9.838 -0.015 -2.571 1.00 95.00 177 VAL A C 1
ATOM 1307 O O . VAL A 1 177 ? 8.795 0.591 -2.799 1.00 95.00 177 VAL A O 1
ATOM 1310 N N . ALA A 1 178 ? 10.854 -0.027 -3.421 1.00 94.44 178 ALA A N 1
ATOM 1311 C CA . ALA A 1 178 ? 10.784 0.594 -4.730 1.00 94.44 178 ALA A CA 1
ATOM 1312 C C . ALA A 1 178 ? 11.306 -0.370 -5.790 1.00 94.44 178 ALA A C 1
ATOM 1314 O O . ALA A 1 178 ? 12.220 -1.153 -5.527 1.00 94.44 178 ALA A O 1
ATOM 1315 N N . CYS A 1 179 ? 10.719 -0.323 -6.979 1.00 93.38 179 CYS A N 1
ATOM 1316 C CA . CYS A 1 179 ? 11.158 -1.112 -8.117 1.00 93.38 179 CYS A CA 1
ATOM 1317 C C . CYS A 1 179 ? 11.030 -0.304 -9.408 1.00 93.38 179 CYS A C 1
ATOM 1319 O O . CYS A 1 179 ? 10.103 0.484 -9.577 1.00 93.38 179 CYS A O 1
ATOM 1321 N N . ARG A 1 180 ? 11.951 -0.539 -10.342 1.00 89.75 180 ARG A N 1
ATOM 1322 C CA . ARG A 1 180 ? 11.918 0.046 -11.694 1.00 89.75 180 ARG A CA 1
ATOM 1323 C C . ARG A 1 180 ? 11.204 -0.845 -12.709 1.00 89.75 180 ARG A C 1
ATOM 1325 O O . ARG A 1 180 ? 10.843 -0.380 -13.780 1.00 89.75 180 ARG A O 1
ATOM 1332 N N . SER A 1 181 ? 11.061 -2.134 -12.406 1.00 90.00 181 SER A N 1
ATOM 1333 C CA . SER A 1 181 ? 10.615 -3.135 -13.370 1.00 90.00 181 SER A CA 1
ATOM 1334 C C . SER A 1 181 ? 9.548 -4.061 -12.803 1.00 90.00 181 SER A C 1
ATOM 1336 O O . SER A 1 181 ? 9.550 -4.401 -11.616 1.00 90.00 181 SER A O 1
ATOM 1338 N N . VAL A 1 182 ? 8.719 -4.567 -13.717 1.00 89.50 182 VAL A N 1
ATOM 1339 C CA . VAL A 1 182 ? 7.781 -5.677 -13.498 1.00 89.50 182 VAL A CA 1
ATOM 1340 C C . VAL A 1 182 ? 8.489 -6.862 -12.839 1.00 89.50 182 VAL A C 1
ATOM 1342 O O . VAL A 1 182 ? 7.997 -7.437 -11.872 1.00 89.50 182 VAL A O 1
ATOM 1345 N N . THR A 1 183 ? 9.691 -7.204 -13.313 1.00 91.81 183 THR A N 1
ATOM 1346 C CA . THR A 1 183 ? 10.481 -8.322 -12.777 1.00 91.81 183 THR A CA 1
ATOM 1347 C C . THR A 1 183 ? 10.880 -8.118 -11.318 1.00 91.81 183 THR A C 1
ATOM 1349 O O . THR A 1 183 ? 10.795 -9.062 -10.532 1.00 91.81 183 THR A O 1
ATOM 1352 N N . GLY A 1 184 ? 11.278 -6.901 -10.937 1.00 91.81 184 GLY A N 1
ATOM 1353 C CA . GLY A 1 184 ? 11.629 -6.563 -9.560 1.00 91.81 184 GLY A CA 1
ATOM 1354 C C . GLY A 1 184 ? 10.423 -6.662 -8.631 1.00 91.81 184 GLY A C 1
ATOM 1355 O O . GLY A 1 184 ? 10.523 -7.235 -7.546 1.00 91.81 184 GLY A O 1
ATOM 1356 N N . LEU A 1 185 ? 9.263 -6.190 -9.092 1.00 93.44 185 LEU A N 1
ATOM 1357 C CA . LEU A 1 185 ? 8.016 -6.307 -8.347 1.00 93.44 185 LEU A CA 1
ATOM 1358 C C . LEU A 1 185 ? 7.596 -7.770 -8.157 1.00 93.44 185 LEU A C 1
ATOM 1360 O O . LEU A 1 185 ? 7.321 -8.197 -7.037 1.00 93.44 185 LEU A O 1
ATOM 1364 N N . VAL A 1 186 ? 7.619 -8.570 -9.226 1.00 92.56 186 VAL A N 1
ATOM 1365 C CA . VAL A 1 186 ? 7.316 -10.008 -9.162 1.00 92.56 186 VAL A CA 1
ATOM 1366 C C . VAL A 1 186 ? 8.265 -10.729 -8.203 1.00 92.56 186 VAL A C 1
ATOM 1368 O O . VAL A 1 186 ? 7.824 -11.559 -7.405 1.00 92.56 186 VAL A O 1
ATOM 1371 N N . ALA A 1 187 ? 9.561 -10.410 -8.244 1.00 93.25 187 ALA A N 1
ATOM 1372 C CA . ALA A 1 187 ? 10.547 -10.987 -7.337 1.00 93.25 187 ALA A CA 1
ATOM 1373 C C . ALA A 1 187 ? 10.236 -10.652 -5.870 1.00 93.25 187 ALA A C 1
ATOM 1375 O O . ALA A 1 187 ? 10.251 -11.552 -5.030 1.00 93.25 187 ALA A O 1
ATOM 1376 N N . PHE A 1 188 ? 9.888 -9.397 -5.573 1.00 93.62 188 PHE A N 1
ATOM 1377 C CA . PHE A 1 188 ? 9.489 -8.971 -4.232 1.00 93.62 188 PHE A CA 1
ATOM 1378 C C . PHE A 1 188 ? 8.240 -9.712 -3.735 1.00 93.62 188 PHE A C 1
ATOM 1380 O O . PHE A 1 188 ? 8.254 -10.293 -2.652 1.00 93.62 188 PHE A O 1
ATOM 1387 N N . VAL A 1 189 ? 7.179 -9.764 -4.546 1.00 92.44 189 VAL A N 1
ATOM 1388 C CA . VAL A 1 189 ? 5.920 -10.445 -4.194 1.00 92.44 189 VAL A CA 1
ATOM 1389 C C . VAL A 1 189 ? 6.160 -11.923 -3.878 1.00 92.44 189 VAL A C 1
ATOM 1391 O O . VAL A 1 189 ? 5.583 -12.450 -2.932 1.00 92.44 189 VAL A O 1
ATOM 1394 N N . ARG A 1 190 ? 7.054 -12.591 -4.615 1.00 90.81 190 ARG A N 1
ATOM 1395 C CA . ARG A 1 190 ? 7.416 -13.995 -4.364 1.00 90.81 190 ARG A CA 1
ATOM 1396 C C . ARG A 1 190 ? 8.198 -14.211 -3.069 1.00 90.81 190 ARG A C 1
ATOM 1398 O O . ARG A 1 190 ? 8.131 -15.304 -2.515 1.00 90.81 190 ARG A O 1
ATOM 1405 N N . GLN A 1 191 ? 8.955 -13.216 -2.616 1.00 90.50 191 GLN A N 1
ATOM 1406 C CA . GLN A 1 191 ? 9.686 -13.278 -1.347 1.00 90.50 191 GLN A CA 1
ATOM 1407 C C . GLN A 1 191 ? 8.766 -13.076 -0.141 1.00 90.50 191 GLN A C 1
ATOM 1409 O O . GLN A 1 191 ? 9.063 -13.561 0.950 1.00 90.50 191 GLN A O 1
ATOM 1414 N N . LEU A 1 192 ? 7.646 -12.375 -0.326 1.00 85.38 192 LEU A N 1
ATOM 1415 C CA . LEU A 1 192 ? 6.599 -12.296 0.679 1.00 85.38 192 LEU A CA 1
ATOM 1416 C C . LEU A 1 192 ? 5.880 -13.647 0.718 1.00 85.38 192 LEU A C 1
ATOM 1418 O O . LEU A 1 192 ? 5.178 -14.028 -0.213 1.00 85.38 192 LEU A O 1
ATOM 1422 N N . HIS A 1 193 ? 6.085 -14.412 1.784 1.00 70.38 193 HIS A N 1
ATOM 1423 C CA . HIS A 1 193 ? 5.488 -15.732 1.951 1.00 70.38 193 HIS A CA 1
ATOM 1424 C C . HIS A 1 193 ? 3.947 -15.634 1.996 1.00 70.38 193 HIS A C 1
ATOM 1426 O O . HIS A 1 193 ? 3.349 -15.350 3.032 1.00 70.38 193 HIS A O 1
ATOM 1432 N N . ARG A 1 194 ? 3.309 -15.838 0.832 1.00 81.31 194 ARG A N 1
ATOM 1433 C CA . ARG A 1 194 ? 1.855 -15.759 0.575 1.00 81.31 194 ARG A CA 1
ATOM 1434 C C . ARG A 1 194 ? 1.228 -14.374 0.825 1.00 81.31 194 ARG A C 1
ATOM 1436 O O . ARG A 1 194 ? 0.538 -14.177 1.827 1.00 81.31 194 ARG A O 1
ATOM 1443 N N . PRO A 1 195 ? 1.394 -13.410 -0.097 1.00 90.25 195 PRO A N 1
ATOM 1444 C CA . PRO A 1 195 ? 0.438 -12.314 -0.236 1.00 90.25 195 PRO A CA 1
ATOM 1445 C C . PRO A 1 195 ? -0.970 -12.878 -0.475 1.00 90.25 195 PRO A C 1
ATOM 1447 O O . PRO A 1 195 ? -1.152 -13.757 -1.318 1.00 90.25 195 PRO A O 1
ATOM 1450 N N . GLU A 1 196 ? -1.961 -12.379 0.264 1.00 89.19 196 GLU A N 1
ATOM 1451 C CA . GLU A 1 196 ? -3.367 -12.744 0.048 1.00 89.19 196 GLU A CA 1
ATOM 1452 C C . GLU A 1 196 ? -3.897 -12.096 -1.237 1.00 89.19 196 GLU A C 1
ATOM 1454 O O . GLU A 1 196 ? -4.645 -12.724 -1.986 1.00 89.19 196 GLU A O 1
ATOM 1459 N N . PHE A 1 197 ? -3.462 -10.866 -1.530 1.00 90.19 197 PHE A N 1
ATOM 1460 C CA . PHE A 1 197 ? -3.642 -10.256 -2.844 1.00 90.19 197 PHE A CA 1
ATOM 1461 C C . PHE A 1 197 ? -2.619 -9.150 -3.129 1.00 90.19 197 PHE A C 1
ATOM 1463 O O . PHE A 1 197 ? -1.996 -8.587 -2.221 1.00 90.19 197 PHE A O 1
ATOM 1470 N N . VAL A 1 198 ? -2.485 -8.832 -4.415 1.00 92.25 198 VAL A N 1
ATOM 1471 C CA . VAL A 1 198 ? -1.691 -7.721 -4.941 1.00 92.25 198 VAL A CA 1
ATOM 1472 C C . VAL A 1 198 ? -2.621 -6.746 -5.649 1.00 92.25 198 VAL A C 1
ATOM 1474 O O . VAL A 1 198 ? -3.468 -7.155 -6.438 1.00 92.25 198 VAL A O 1
ATOM 1477 N N . LEU A 1 199 ? -2.479 -5.462 -5.361 1.00 90.19 199 LEU A N 1
ATOM 1478 C CA . LEU A 1 199 ? -3.180 -4.378 -6.028 1.00 90.19 199 LEU A CA 1
ATOM 1479 C C . LEU A 1 199 ? -2.188 -3.656 -6.935 1.00 90.19 199 LEU A C 1
ATOM 1481 O O . LEU A 1 199 ? -1.274 -3.000 -6.439 1.00 90.19 199 LEU A O 1
ATOM 1485 N N . ASP A 1 200 ? -2.364 -3.789 -8.245 1.00 89.38 200 ASP A N 1
ATOM 1486 C CA . ASP A 1 200 ? -1.460 -3.221 -9.246 1.00 89.38 200 ASP A CA 1
ATOM 1487 C C . ASP A 1 200 ? -2.239 -2.479 -10.340 1.00 89.38 200 ASP A C 1
ATOM 1489 O O . ASP A 1 200 ? -3.443 -2.661 -10.495 1.00 89.38 200 ASP A O 1
ATOM 1493 N N . HIS A 1 201 ? -1.572 -1.618 -11.091 1.00 85.25 201 HIS A N 1
ATOM 1494 C CA . HIS A 1 201 ? -2.137 -0.928 -12.249 1.00 85.25 201 HIS A CA 1
ATOM 1495 C C . HIS A 1 201 ? -1.616 -1.535 -13.565 1.00 85.25 201 HIS A C 1
ATOM 1497 O O . HIS A 1 201 ? -2.254 -1.378 -14.606 1.00 85.25 201 HIS A O 1
ATOM 1503 N N . ASP A 1 202 ? -0.500 -2.268 -13.529 1.00 87.12 202 ASP A N 1
ATOM 1504 C CA . ASP A 1 202 ? 0.136 -2.846 -14.708 1.00 87.12 202 ASP A CA 1
ATOM 1505 C C . ASP A 1 202 ? -0.478 -4.215 -15.080 1.00 87.12 202 ASP A C 1
ATOM 1507 O O . ASP A 1 202 ? -0.547 -5.152 -14.276 1.00 87.12 202 ASP A O 1
ATOM 1511 N N . GLU A 1 203 ? -0.935 -4.346 -16.332 1.00 87.75 203 GLU A N 1
ATOM 1512 C CA . GLU A 1 203 ? -1.473 -5.609 -16.859 1.00 87.75 203 GLU A CA 1
ATOM 1513 C C . GLU A 1 203 ? -0.394 -6.688 -16.954 1.00 87.75 203 GLU A C 1
ATOM 1515 O O . GLU A 1 203 ? -0.684 -7.866 -16.739 1.00 87.75 203 GLU A O 1
ATOM 1520 N N . GLU A 1 204 ? 0.844 -6.304 -17.261 1.00 91.44 204 GLU A N 1
ATOM 1521 C CA . GLU A 1 204 ? 1.948 -7.245 -17.381 1.00 91.44 204 GLU A CA 1
ATOM 1522 C C . GLU A 1 204 ? 2.256 -7.874 -16.022 1.00 91.44 204 GLU A C 1
ATOM 1524 O O . GLU A 1 204 ? 2.356 -9.100 -15.913 1.00 91.44 204 GLU A O 1
ATOM 1529 N N . VAL A 1 205 ? 2.301 -7.061 -14.960 1.00 91.19 205 VAL A N 1
ATOM 1530 C CA . VAL A 1 205 ? 2.418 -7.555 -13.583 1.00 91.19 205 VAL A CA 1
ATOM 1531 C C . VAL A 1 205 ? 1.287 -8.529 -13.268 1.00 91.19 205 VAL A C 1
ATOM 1533 O O . VAL A 1 205 ? 1.549 -9.632 -12.779 1.00 91.19 205 VAL A O 1
ATOM 1536 N N . ARG A 1 206 ? 0.036 -8.148 -13.562 1.00 91.31 206 ARG A N 1
ATOM 1537 C CA . ARG A 1 206 ? -1.142 -8.992 -13.316 1.00 91.31 206 ARG A CA 1
ATOM 1538 C C . ARG A 1 206 ? -1.014 -10.345 -14.008 1.00 91.31 206 ARG A C 1
ATOM 1540 O O . ARG A 1 206 ? -1.238 -11.376 -13.376 1.00 91.31 206 ARG A O 1
ATOM 1547 N N . ALA A 1 207 ? -0.620 -10.349 -15.280 1.00 91.75 207 ALA A N 1
ATOM 1548 C CA . ALA A 1 207 ? -0.426 -11.566 -16.053 1.00 91.75 207 ALA A CA 1
ATOM 1549 C C . ALA A 1 207 ? 0.686 -12.442 -15.459 1.00 91.75 207 ALA A C 1
ATOM 1551 O O . ALA A 1 207 ? 0.483 -13.640 -15.259 1.00 91.75 207 ALA A O 1
ATOM 1552 N N . GLN A 1 208 ? 1.846 -11.866 -15.129 1.00 94.06 208 GLN A N 1
ATOM 1553 C CA . GLN A 1 208 ? 2.973 -12.625 -14.579 1.00 94.06 208 GLN A CA 1
ATOM 1554 C C . GLN A 1 208 ? 2.655 -13.202 -13.199 1.00 94.06 208 GLN A C 1
ATOM 1556 O O . GLN A 1 208 ? 2.841 -14.395 -12.975 1.00 94.06 208 GLN A O 1
ATOM 1561 N N . LEU A 1 209 ? 2.138 -12.393 -12.277 1.00 92.75 209 LEU A N 1
ATOM 1562 C CA . LEU A 1 209 ? 1.777 -12.840 -10.932 1.00 92.75 209 LEU A CA 1
ATOM 1563 C C . LEU A 1 209 ? 0.613 -13.838 -10.940 1.00 92.75 209 LEU A C 1
ATOM 1565 O O . LEU A 1 209 ? 0.644 -14.813 -10.187 1.00 92.75 209 LEU A O 1
ATOM 1569 N N . GLY A 1 210 ? -0.363 -13.659 -11.835 1.00 90.19 210 GLY A N 1
ATOM 1570 C CA . GLY A 1 210 ? -1.448 -14.617 -12.038 1.00 90.19 210 GLY A CA 1
ATOM 1571 C C . GLY A 1 210 ? -0.939 -16.003 -12.449 1.00 90.19 210 GLY A C 1
ATOM 1572 O O . GLY A 1 210 ? -1.430 -17.010 -11.942 1.00 90.19 210 GLY A O 1
ATOM 1573 N N . ARG A 1 211 ? 0.119 -16.085 -13.274 1.00 90.88 211 ARG A N 1
ATOM 1574 C CA . ARG A 1 211 ? 0.774 -17.365 -13.631 1.00 90.88 211 ARG A CA 1
ATOM 1575 C C . ARG A 1 211 ? 1.404 -18.077 -12.433 1.00 90.88 211 ARG A C 1
ATOM 1577 O O . ARG A 1 211 ? 1.565 -19.293 -12.475 1.00 90.88 211 ARG A O 1
ATOM 1584 N N . PHE A 1 212 ? 1.749 -17.342 -11.379 1.00 88.88 212 PHE A N 1
ATOM 1585 C CA . PHE A 1 212 ? 2.255 -17.897 -10.122 1.00 88.88 212 PHE A CA 1
ATOM 1586 C C . PHE A 1 212 ? 1.144 -18.170 -9.093 1.00 88.88 212 PHE A C 1
ATOM 1588 O O . PHE A 1 212 ? 1.445 -18.546 -7.963 1.00 88.88 212 PHE A O 1
ATOM 1595 N N . GLY A 1 213 ? -0.128 -18.013 -9.476 1.00 88.19 213 GLY A N 1
ATOM 1596 C CA . GLY A 1 213 ? -1.282 -18.301 -8.624 1.00 88.19 213 GLY A CA 1
ATOM 1597 C C . GLY A 1 213 ? -1.619 -17.200 -7.618 1.00 88.19 213 GLY A C 1
ATOM 1598 O O . GLY A 1 213 ? -2.387 -17.449 -6.692 1.00 88.19 213 GLY A O 1
ATOM 1599 N N . PHE A 1 214 ? -1.059 -15.997 -7.770 1.00 90.19 214 PHE A N 1
ATOM 1600 C CA . PHE A 1 214 ? -1.412 -14.866 -6.916 1.00 90.19 214 PHE A CA 1
ATOM 1601 C C . PHE A 1 214 ? -2.715 -14.210 -7.372 1.00 90.19 214 PHE A C 1
ATOM 1603 O O . PHE A 1 214 ? -2.942 -13.998 -8.565 1.00 90.19 214 PHE A O 1
ATOM 1610 N N . THR A 1 215 ? -3.542 -13.812 -6.406 1.00 89.25 215 THR A N 1
ATOM 1611 C CA . THR A 1 215 ? -4.695 -12.945 -6.658 1.00 89.25 215 THR A CA 1
ATOM 1612 C C . THR A 1 215 ? -4.194 -11.533 -6.926 1.00 89.25 215 THR A C 1
ATOM 1614 O O . THR A 1 215 ? -3.650 -10.892 -6.026 1.00 89.25 215 THR A O 1
ATOM 1617 N N . VAL A 1 216 ? -4.377 -11.036 -8.148 1.00 89.12 216 VAL A N 1
ATOM 1618 C CA . VAL A 1 216 ? -3.997 -9.666 -8.509 1.00 89.12 216 VAL A CA 1
ATOM 1619 C C . VAL A 1 216 ? -5.212 -8.884 -8.970 1.00 89.12 216 VAL A C 1
ATOM 1621 O O . VAL A 1 216 ? -5.888 -9.262 -9.928 1.00 89.12 216 VAL A O 1
ATOM 1624 N N . LEU A 1 217 ? -5.475 -7.784 -8.277 1.00 86.88 217 LEU A N 1
ATOM 1625 C CA . LEU A 1 217 ? -6.513 -6.827 -8.606 1.00 86.88 217 LEU A CA 1
ATOM 1626 C C . LEU A 1 217 ? -5.890 -5.691 -9.399 1.00 86.88 217 LEU A C 1
ATOM 1628 O O . LEU A 1 217 ? -4.929 -5.071 -8.943 1.00 86.88 217 LEU A O 1
ATOM 1632 N N . LYS A 1 218 ? -6.454 -5.417 -10.576 1.00 83.31 218 LYS A N 1
ATOM 1633 C CA . LYS A 1 218 ? -6.033 -4.284 -11.389 1.00 83.31 218 LYS A CA 1
ATOM 1634 C C . LYS A 1 218 ? -6.869 -3.059 -11.062 1.00 83.31 218 LYS A C 1
ATOM 1636 O O . LYS A 1 218 ? -8.092 -3.113 -11.174 1.00 83.31 218 LYS A O 1
ATOM 1641 N N . TYR A 1 219 ? -6.228 -1.950 -10.723 1.00 75.69 219 TYR A N 1
ATOM 1642 C CA . TYR A 1 219 ? -6.910 -0.677 -10.522 1.00 75.69 219 TYR A CA 1
ATOM 1643 C C . TYR A 1 219 ? -6.559 0.307 -11.648 1.00 75.69 219 TYR A C 1
ATOM 1645 O O . TYR A 1 219 ? -5.673 1.133 -11.525 1.00 75.69 219 TYR A O 1
ATOM 1653 N N . ASP A 1 220 ? -7.243 0.213 -12.791 1.00 68.50 220 ASP A N 1
ATOM 1654 C CA . ASP A 1 220 ? -7.228 1.303 -13.792 1.00 68.50 220 ASP A CA 1
ATOM 1655 C C . ASP A 1 220 ? -8.371 1.221 -14.823 1.00 68.50 220 ASP A C 1
ATOM 1657 O O . ASP A 1 220 ? -8.305 1.787 -15.908 1.00 68.50 220 ASP A O 1
ATOM 1661 N N . ALA A 1 221 ? -9.464 0.510 -14.526 1.00 52.28 221 ALA A N 1
ATOM 1662 C CA . ALA A 1 221 ? -10.549 0.303 -15.497 1.00 52.28 221 ALA A CA 1
ATOM 1663 C C . ALA A 1 221 ? -11.500 1.514 -15.656 1.00 52.28 221 ALA A C 1
ATOM 1665 O O . ALA A 1 221 ? -12.580 1.393 -16.233 1.00 52.28 221 ALA A O 1
ATOM 1666 N N . GLY A 1 222 ? -11.129 2.684 -15.128 1.00 49.53 222 GLY A N 1
ATOM 1667 C CA . GLY A 1 222 ? -11.892 3.919 -15.279 1.00 49.53 222 GLY A CA 1
ATOM 1668 C C . GLY A 1 222 ? -11.452 4.669 -16.529 1.00 49.53 222 GLY A C 1
ATOM 1669 O O . GLY A 1 222 ? -10.478 5.413 -16.484 1.00 49.53 222 GLY A O 1
ATOM 1670 N N . ALA A 1 223 ? -12.180 4.498 -17.633 1.00 43.72 223 ALA A N 1
ATOM 1671 C CA . ALA A 1 223 ? -11.997 5.267 -18.861 1.00 43.72 223 ALA A CA 1
ATOM 1672 C C . ALA A 1 223 ? -12.146 6.777 -18.578 1.00 43.72 223 ALA A C 1
ATOM 1674 O O . ALA A 1 223 ? -13.255 7.301 -18.508 1.00 43.72 223 ALA A O 1
ATOM 1675 N N . GLY A 1 224 ? -11.034 7.479 -18.350 1.00 50.88 224 GLY A N 1
ATOM 1676 C CA . GLY A 1 224 ? -11.059 8.903 -18.018 1.00 50.88 224 GLY A CA 1
ATOM 1677 C C . GLY A 1 224 ? -9.779 9.385 -17.352 1.00 50.88 224 GLY A C 1
ATOM 1678 O O . GLY A 1 224 ? -9.790 9.784 -16.186 1.00 50.88 224 GLY A O 1
ATOM 1679 N N . SER A 1 225 ? -8.670 9.373 -18.092 1.00 45.75 225 SER A N 1
ATOM 1680 C CA . SER A 1 225 ? -7.390 9.950 -17.676 1.00 45.75 225 SER A CA 1
ATOM 1681 C C . SER A 1 225 ? -7.473 11.483 -17.589 1.00 45.75 225 SER A C 1
ATOM 1683 O O . SER A 1 225 ? -6.952 12.206 -18.435 1.00 45.75 225 SER A O 1
ATOM 1685 N N . ASN A 1 226 ? -8.118 12.016 -16.551 1.00 49.97 226 ASN A N 1
ATOM 1686 C CA . ASN A 1 226 ? -7.989 13.430 -16.193 1.00 49.97 226 ASN A CA 1
ATOM 1687 C C . ASN A 1 226 ? -6.673 13.631 -15.432 1.00 49.97 226 ASN A C 1
ATOM 1689 O O . ASN A 1 226 ? -6.664 13.768 -14.203 1.00 49.97 226 ASN A O 1
ATOM 1693 N N . ALA A 1 227 ? -5.575 13.642 -16.194 1.00 47.34 227 ALA A N 1
ATOM 1694 C CA . ALA A 1 227 ? -4.194 13.827 -15.743 1.00 47.34 227 ALA A CA 1
ATOM 1695 C C . ALA A 1 227 ? -3.914 15.209 -15.102 1.00 47.34 227 ALA A C 1
ATOM 1697 O O . ALA A 1 227 ? -2.811 15.460 -14.635 1.00 47.34 227 ALA A O 1
ATOM 1698 N N . GLY A 1 228 ? -4.903 16.111 -15.045 1.00 46.72 228 GLY A N 1
ATOM 1699 C CA . GLY A 1 228 ? -4.734 17.480 -14.544 1.00 46.72 228 GLY A CA 1
ATOM 1700 C C . GLY A 1 228 ? -5.142 17.740 -13.090 1.00 46.72 228 GLY A C 1
ATOM 1701 O O . GLY A 1 228 ? -4.974 18.860 -12.626 1.00 46.72 228 GLY A O 1
ATOM 1702 N N . SER A 1 229 ? -5.711 16.772 -12.357 1.00 53.44 229 SER A N 1
ATOM 1703 C CA . SER A 1 229 ? -6.360 17.079 -11.063 1.00 53.44 229 SER A CA 1
ATOM 1704 C C . SER A 1 229 ? -5.516 16.814 -9.806 1.00 53.44 229 SER A C 1
ATOM 1706 O O . SER A 1 229 ? -6.009 17.062 -8.708 1.00 53.44 229 SER A O 1
ATOM 1708 N N . GLY A 1 230 ? -4.289 16.290 -9.923 1.00 58.53 230 GLY A N 1
ATOM 1709 C CA . GLY A 1 230 ? -3.456 15.952 -8.754 1.00 58.53 230 GLY A CA 1
ATOM 1710 C C . GLY A 1 230 ? -4.052 14.862 -7.845 1.00 58.53 230 GLY A C 1
ATOM 1711 O O . GLY A 1 230 ? -3.687 14.754 -6.676 1.00 58.53 230 GLY A O 1
ATOM 1712 N N . ILE A 1 231 ? -5.004 14.071 -8.354 1.00 59.59 231 ILE A N 1
ATOM 1713 C CA . ILE A 1 231 ? -5.635 12.973 -7.616 1.00 59.59 231 ILE A CA 1
ATOM 1714 C C . ILE A 1 231 ? -5.247 11.656 -8.284 1.00 59.59 231 ILE A C 1
ATOM 1716 O O . ILE A 1 231 ? -5.568 11.454 -9.453 1.00 59.59 231 ILE A O 1
ATOM 1720 N N . SER A 1 232 ? -4.629 10.764 -7.509 1.00 70.69 232 SER A N 1
ATOM 1721 C CA . SER A 1 232 ? -4.311 9.391 -7.908 1.00 70.69 232 SER A CA 1
ATOM 1722 C C . SER A 1 232 ? -5.556 8.628 -8.357 1.00 70.69 232 SER A C 1
ATOM 1724 O O . SER A 1 232 ? -6.606 8.717 -7.707 1.00 70.69 232 SER A O 1
ATOM 1726 N N . ASN A 1 233 ? -5.434 7.826 -9.420 1.00 72.56 233 ASN A N 1
ATOM 1727 C CA . ASN A 1 233 ? -6.506 6.936 -9.883 1.00 72.56 233 ASN A CA 1
ATOM 1728 C C . ASN A 1 233 ? -6.932 5.967 -8.770 1.00 72.56 233 ASN A C 1
ATOM 1730 O O . ASN A 1 233 ? -8.128 5.787 -8.525 1.00 72.56 233 ASN A O 1
ATOM 1734 N N . LEU A 1 234 ? -5.962 5.450 -8.009 1.00 74.50 234 LEU A N 1
ATOM 1735 C CA . LEU A 1 234 ? -6.212 4.644 -6.817 1.00 74.50 234 LEU A CA 1
ATOM 1736 C C . LEU A 1 234 ? -6.972 5.445 -5.756 1.00 74.50 234 LEU A C 1
ATOM 1738 O O . LEU A 1 234 ? -7.998 5.004 -5.242 1.00 74.50 234 LEU A O 1
ATOM 1742 N N . GLY A 1 235 ? -6.513 6.664 -5.467 1.00 72.19 235 GLY A N 1
ATOM 1743 C CA . GLY A 1 235 ? -7.159 7.557 -4.504 1.00 72.19 235 GLY A CA 1
ATOM 1744 C C . GLY A 1 235 ? -8.616 7.894 -4.856 1.00 72.19 235 GLY A C 1
ATOM 1745 O O . GLY A 1 235 ? -9.459 7.963 -3.961 1.00 72.19 235 GLY A O 1
ATOM 1746 N N . ARG A 1 236 ? -8.941 8.071 -6.146 1.00 74.12 236 ARG A N 1
ATOM 1747 C CA . ARG A 1 236 ? -10.328 8.261 -6.621 1.00 74.12 236 ARG A CA 1
ATOM 1748 C C . ARG A 1 236 ? -11.156 6.991 -6.486 1.00 74.12 236 ARG A C 1
ATOM 1750 O O . ARG A 1 236 ? -12.298 7.053 -6.038 1.00 74.12 236 ARG A O 1
ATOM 1757 N N . MET A 1 237 ? -10.587 5.852 -6.875 1.00 73.50 237 MET A N 1
ATOM 1758 C CA . MET A 1 237 ? -11.285 4.573 -6.826 1.00 73.50 237 MET A CA 1
ATOM 1759 C C . MET A 1 237 ? -11.640 4.201 -5.381 1.00 73.50 237 MET A C 1
ATOM 1761 O O . MET A 1 237 ? -12.761 3.774 -5.106 1.00 73.50 237 MET A O 1
ATOM 1765 N N . LEU A 1 238 ? -10.723 4.407 -4.435 1.00 72.69 238 LEU A N 1
ATOM 1766 C CA . LEU A 1 238 ? -10.855 3.864 -3.084 1.00 72.69 238 LEU A CA 1
ATOM 1767 C C . LEU A 1 238 ? -11.685 4.703 -2.115 1.00 72.69 238 LEU A C 1
ATOM 1769 O O . LEU A 1 238 ? -12.251 4.127 -1.188 1.00 72.69 238 LEU A O 1
ATOM 1773 N N . LEU A 1 239 ? -11.807 6.019 -2.318 1.00 70.88 239 LEU A N 1
ATOM 1774 C CA . LEU A 1 239 ? -12.513 6.904 -1.383 1.00 70.88 239 LEU A CA 1
ATOM 1775 C C . LEU A 1 239 ? -13.554 7.780 -2.104 1.00 70.88 239 LEU A C 1
ATOM 1777 O O . LEU A 1 239 ? -13.270 8.297 -3.187 1.00 70.88 239 LEU A O 1
ATOM 1781 N N . PRO A 1 240 ? -14.784 7.921 -1.569 1.00 66.00 240 PRO A N 1
ATOM 1782 C CA . PRO A 1 240 ? -15.782 8.840 -2.121 1.00 66.00 240 PRO A CA 1
ATOM 1783 C C . PRO A 1 240 ? -15.322 10.307 -2.045 1.00 66.00 240 PRO A C 1
ATOM 1785 O O . PRO A 1 240 ? -14.467 10.653 -1.230 1.00 66.00 240 PRO A O 1
ATOM 1788 N N . SER A 1 241 ? -15.871 11.134 -2.944 1.00 58.94 241 SER A N 1
ATOM 1789 C CA . SER A 1 241 ? -15.707 12.596 -2.981 1.00 58.94 241 SER A CA 1
ATOM 1790 C C . SER A 1 241 ? -16.398 13.289 -1.822 1.00 58.94 241 SER A C 1
ATOM 1792 O O . SER A 1 241 ? -17.543 12.871 -1.534 1.00 58.94 241 SER A O 1
#

Foldseek 3Di:
DDDPPPPPLPADPFFDPVNPPDDRNVVQDDLNHHQLCRGLLQCVLVVVCVVVVPVPVVSVVLVVLLVLLCCLQPPCVQQVDPDDDDDQFAFEEEEEDELLALLALLVLLLLLSDLSGYNYAYEYADEDDDPPPDPPPPVVVVVSLVVSPCSSQNNPPDPDPDDRSHDCSSPPSVSYHYDHDLVVVLVVCVSPPDHQAYEEQDPVNVVVVVVVVHRYTHQDPDPDPPVPDSHDSSSPSRGPD

Sequence (241 aa):
ISSTMARSSRRPPHLSPSAAGGMAASSLLSEGVLPFRHTSASGYESRLSEAKVSDEDVVKSNRLDRARLFTRLFSPAVTGTTGVMPPSRGGNVVVSVQSEDAGCPRLARALFLLGTYYNLFVVLGLPPPKEGDSTGSEKEDDKMIQSLRKALRGGGNGGGGGEEVLPKEVLPDHRIVACRSVTGLVAFVRQLHRPEFVLDHDEEVRAQLGRFGFTVLKYDAGAGSNAGSGISNLGRMLLPS

Radius of gyration: 19.22 Å; chains: 1; bounding box: 53×43×59 Å

Secondary structure (DSSP, 8-state):
------------TTB-GGGGSSS-GGGG-BTTB--GGGBGGGGHHHHHHHHSTTTHHHHHHHHHHHHHHHHHHT-HHHHSSTT-PPPPTT-EEEEEEEGGGTT-HHHHHHHHHHHTTSEEEEEEEPPPPPTT--SSHHHHHHHHHHHHHHHHTT--S--S----SS-TTTS-GGGEEEESSHHHHHHHHHHSS-EEEEEES-HHHHHHHHHTT--EEE----S---TTSS--HHHHHHS--